Protein AF-A0A955GIU5-F1 (afdb_monomer_lite)

Foldseek 3Di:
DVVPVVVVVCVVLVPDDLVVLVVLLVVLVVLQVVQLVVLQVVLVVLLVVLQVCLVVVPDPVVNVVSVVVSQVSQAAAPNNFQQPAPPDPPDDRHFRFSLSVLLVVQLVQLLVVCVVVVHDCVQLVVQLVVQVDPVHDSNCSNVSSVVSSCVVCVNPRDDGDRDDRVVGTHGHGHDPAHPDSNRVSVVSNVVSVVVSVVSVVVVVVVVVVVVVD

Sequence (213 aa):
MHKRLSRHLWKIWGSLSLWSIGLMVVLSGLGSVYGLRNNNLRMVELREAVLTADEQGEGQQQLDEKLKELANFVTTHMNTDLSRGRELAIDGEAPVQLAYKYYYDSILNIATYVKSSQANLSLLGEARIACEVSSVPISERLQCVNQELANLSHDKFPQVEPLSKDFYVYDFASPVWSPDLAGFSLIIFGLTIILLLLRFIVGAIIARRVKNN

pLDDT: mean 86.57, std 13.77, range [41.5, 98.12]

Secondary structure (DSSP, 8-state):
-HHHHHHHHHHHHTTS-HHHHHHHHHHHHHHHHHHHHHHHHHHHHHHHHHHHHHHHT--HHHHHHHHHHHHHHHHHSSS------SS--SSS-PPEE-HHHHHHHHHHHHHHHHHHTT--HHHHHHHHHHH-STTS-HHHHHHHHHHHHHHHHTT-SPPPPPPPGGGSEE--PPPS--SSHHHHHHHHHHHHHHHHHHHHHHHHHHHHHHHT-

Structure (mmCIF, N/CA/C/O backbone):
data_AF-A0A955GIU5-F1
#
_entry.id   AF-A0A955GIU5-F1
#
loop_
_atom_site.group_PDB
_atom_site.id
_atom_site.type_symbol
_atom_site.label_atom_id
_atom_site.label_alt_id
_atom_site.label_comp_id
_atom_site.label_asym_id
_atom_site.label_entity_id
_atom_site.label_seq_id
_atom_site.pdbx_PDB_ins_code
_atom_site.Cartn_x
_atom_site.Cartn_y
_atom_site.Cartn_z
_atom_site.occupancy
_atom_site.B_iso_or_equiv
_atom_site.auth_seq_id
_atom_site.auth_comp_id
_atom_site.auth_asym_id
_atom_site.auth_atom_id
_atom_site.pdbx_PDB_model_num
ATOM 1 N N . MET A 1 1 ? 38.813 15.774 -43.535 1.00 45.56 1 MET A N 1
ATOM 2 C CA . MET A 1 1 ? 38.722 15.190 -42.169 1.00 45.56 1 MET A CA 1
ATOM 3 C C . MET A 1 1 ? 37.514 14.267 -41.926 1.00 45.56 1 MET A C 1
ATOM 5 O O . MET A 1 1 ? 37.631 13.360 -41.113 1.00 45.56 1 MET A O 1
ATOM 9 N N . HIS A 1 2 ? 36.397 14.388 -42.659 1.00 55.38 2 HIS A N 1
ATOM 10 C CA . HIS A 1 2 ? 35.139 13.663 -42.381 1.00 55.38 2 HIS A CA 1
ATOM 11 C C . HIS A 1 2 ? 35.161 12.119 -42.573 1.00 55.38 2 HIS A C 1
ATOM 13 O O . HIS A 1 2 ? 34.378 11.410 -41.944 1.00 55.38 2 HIS A O 1
ATOM 19 N N . LYS A 1 3 ? 36.058 11.571 -43.416 1.00 55.56 3 LYS A N 1
ATOM 20 C CA . LYS A 1 3 ? 36.115 10.126 -43.765 1.00 55.56 3 LYS A CA 1
ATOM 21 C C . LYS A 1 3 ? 36.908 9.239 -42.783 1.00 55.56 3 LYS A C 1
ATOM 23 O O . LYS A 1 3 ? 36.873 8.018 -42.927 1.00 55.56 3 LYS A O 1
ATOM 28 N N . ARG A 1 4 ? 37.681 9.820 -41.851 1.00 56.75 4 ARG A N 1
ATOM 29 C CA . ARG A 1 4 ? 38.473 9.063 -40.850 1.00 56.75 4 ARG A CA 1
ATOM 30 C C . ARG A 1 4 ? 37.675 8.819 -39.563 1.00 56.75 4 ARG A C 1
ATOM 32 O O . ARG A 1 4 ? 37.638 7.686 -39.097 1.00 56.75 4 ARG A O 1
ATOM 39 N N . LEU A 1 5 ? 36.951 9.831 -39.077 1.00 56.44 5 LEU A N 1
ATOM 40 C CA . LEU A 1 5 ? 36.016 9.713 -37.946 1.00 56.44 5 LEU A CA 1
ATOM 41 C C . LEU A 1 5 ? 34.914 8.675 -38.206 1.00 56.44 5 LEU A C 1
ATOM 43 O O . LEU A 1 5 ? 34.642 7.840 -37.351 1.00 56.44 5 LEU A O 1
ATOM 47 N N . SER A 1 6 ? 34.351 8.648 -39.420 1.00 60.09 6 SER A N 1
ATOM 48 C CA . SER A 1 6 ? 33.299 7.688 -39.783 1.00 60.09 6 SER A CA 1
ATOM 49 C C . SER A 1 6 ? 33.762 6.227 -39.742 1.00 60.09 6 SER A C 1
ATOM 51 O O . SER A 1 6 ? 32.979 5.348 -39.398 1.00 60.09 6 SER A O 1
ATOM 53 N N . ARG A 1 7 ? 35.033 5.949 -40.066 1.00 62.88 7 ARG A N 1
ATOM 54 C CA . ARG A 1 7 ? 35.595 4.587 -40.034 1.00 62.88 7 ARG A CA 1
ATOM 55 C C . ARG A 1 7 ? 35.910 4.122 -38.615 1.00 62.88 7 ARG A C 1
ATOM 57 O O . ARG A 1 7 ? 35.730 2.947 -38.317 1.00 62.88 7 ARG A O 1
ATOM 64 N N . HIS A 1 8 ? 36.357 5.031 -37.749 1.00 60.84 8 HIS A N 1
ATOM 65 C CA . HIS A 1 8 ? 36.617 4.717 -36.343 1.00 60.84 8 HIS A CA 1
ATOM 66 C C . HIS A 1 8 ? 35.318 4.420 -35.586 1.00 60.84 8 HIS A C 1
ATOM 68 O O . HIS A 1 8 ? 35.237 3.414 -34.885 1.00 60.84 8 HIS A O 1
ATOM 74 N N . LEU A 1 9 ? 34.284 5.238 -35.812 1.00 58.62 9 LEU A N 1
ATOM 75 C CA . LEU A 1 9 ? 32.943 5.013 -35.270 1.00 58.62 9 LEU A CA 1
ATOM 76 C C . LEU A 1 9 ? 32.353 3.684 -35.764 1.00 58.62 9 LEU A C 1
ATOM 78 O O . LEU A 1 9 ? 31.816 2.930 -34.962 1.00 58.62 9 LEU A O 1
ATOM 82 N N . TRP A 1 10 ? 32.540 3.336 -37.044 1.00 64.75 10 TRP A N 1
ATOM 83 C CA . TRP A 1 10 ? 32.101 2.043 -37.581 1.00 64.75 10 TRP A CA 1
ATOM 84 C C . TRP A 1 10 ? 32.813 0.852 -36.937 1.00 64.75 10 TRP A C 1
ATOM 86 O O . TRP A 1 10 ? 32.167 -0.138 -36.616 1.00 64.75 10 TRP A O 1
ATOM 96 N N . LYS A 1 11 ? 34.137 0.914 -36.743 1.00 65.56 11 LYS A N 1
ATOM 97 C CA . LYS A 1 11 ? 34.896 -0.200 -36.150 1.00 65.56 11 LYS A CA 1
ATOM 98 C C . LYS A 1 11 ? 34.460 -0.500 -34.712 1.00 65.56 11 LYS A C 1
ATOM 100 O O . LYS A 1 11 ? 34.391 -1.666 -34.344 1.00 65.56 11 LYS A O 1
ATOM 105 N N . ILE A 1 12 ? 34.150 0.537 -33.932 1.00 60.97 12 ILE A N 1
ATOM 106 C CA . ILE A 1 12 ? 33.688 0.406 -32.541 1.00 60.97 12 ILE A CA 1
ATOM 107 C C . ILE A 1 12 ? 32.224 -0.058 -32.491 1.00 60.97 12 ILE A C 1
ATOM 109 O O . ILE A 1 12 ? 31.874 -0.899 -31.674 1.00 60.97 12 ILE A O 1
ATOM 113 N N . TRP A 1 13 ? 31.362 0.442 -33.380 1.00 59.69 13 TRP A N 1
ATOM 114 C CA . TRP A 1 13 ? 29.952 0.038 -33.420 1.00 59.69 13 TRP A CA 1
ATOM 115 C C . TRP A 1 13 ? 29.702 -1.317 -34.088 1.00 59.69 13 TRP A C 1
ATOM 117 O O . TRP A 1 13 ? 28.746 -2.006 -33.739 1.00 59.69 13 TRP A O 1
ATOM 127 N N . GLY A 1 14 ? 30.542 -1.724 -35.036 1.00 62.47 14 GLY A N 1
ATOM 128 C CA . GLY A 1 14 ? 30.405 -2.986 -35.761 1.00 62.47 14 GLY A CA 1
ATOM 129 C C . GLY A 1 14 ? 30.704 -4.232 -34.922 1.00 62.47 14 GLY A C 1
ATOM 130 O O . GLY A 1 14 ? 30.308 -5.318 -35.331 1.00 62.47 14 GLY A O 1
ATOM 131 N N . SER A 1 15 ? 31.365 -4.092 -33.764 1.00 64.25 15 SER A N 1
ATOM 132 C CA . SER A 1 15 ? 31.714 -5.219 -32.885 1.00 64.25 15 SER A CA 1
ATOM 133 C C . SER A 1 15 ? 30.576 -5.659 -31.959 1.00 64.25 15 SER A C 1
ATOM 135 O O . SER A 1 15 ? 30.532 -6.823 -31.570 1.00 64.25 15 SER A O 1
ATOM 137 N N . LEU A 1 16 ? 29.634 -4.770 -31.623 1.00 68.25 16 LEU A N 1
ATOM 138 C CA . LEU A 1 16 ? 28.431 -5.162 -30.890 1.00 68.25 16 LEU A CA 1
ATOM 139 C C . LEU A 1 16 ? 27.489 -5.917 -31.829 1.00 68.25 16 LEU A C 1
ATOM 141 O O . LEU A 1 16 ? 27.083 -5.389 -32.863 1.00 68.25 16 LEU A O 1
ATOM 145 N N . SER A 1 17 ? 27.120 -7.145 -31.472 1.00 82.19 17 SER A N 1
ATOM 146 C CA . SER A 1 17 ? 26.137 -7.916 -32.230 1.00 82.19 17 SER A CA 1
ATOM 147 C C . SER A 1 17 ? 24.731 -7.361 -31.982 1.00 82.19 17 SER A C 1
ATOM 149 O O . SER A 1 17 ? 24.358 -7.055 -30.850 1.00 82.19 17 SER A O 1
ATOM 151 N N . LEU A 1 18 ? 23.912 -7.245 -33.033 1.00 85.19 18 LEU A N 1
ATOM 152 C CA . LEU A 1 18 ? 22.490 -6.896 -32.876 1.00 85.19 18 LEU A CA 1
ATOM 153 C C . LEU A 1 18 ? 21.772 -7.901 -31.968 1.00 85.19 18 LEU A C 1
ATOM 155 O O . LEU A 1 18 ? 20.923 -7.515 -31.170 1.00 85.19 18 LEU A O 1
ATOM 159 N N . TRP A 1 19 ? 22.178 -9.168 -32.041 1.00 87.88 19 TRP A N 1
ATOM 160 C CA . TRP A 1 19 ? 21.642 -10.242 -31.215 1.00 87.88 19 TRP A CA 1
ATOM 161 C C . TRP A 1 19 ? 21.932 -10.049 -29.729 1.00 87.88 19 TRP A C 1
ATOM 163 O O . TRP A 1 19 ? 21.040 -10.267 -28.917 1.00 87.88 19 TRP A O 1
ATOM 173 N N . SER A 1 20 ? 23.133 -9.590 -29.355 1.00 90.19 20 SER A N 1
ATOM 174 C CA . SER A 1 20 ? 23.452 -9.346 -27.942 1.00 90.19 20 SER A CA 1
ATOM 175 C C . SER A 1 20 ? 22.651 -8.178 -27.368 1.00 90.19 20 SER A C 1
ATOM 177 O O . SER A 1 20 ? 22.214 -8.250 -26.225 1.00 90.19 20 SER A O 1
ATOM 179 N N . ILE A 1 21 ? 22.405 -7.128 -28.164 1.00 91.50 21 ILE A N 1
ATOM 180 C CA . ILE A 1 21 ? 21.554 -6.002 -27.745 1.00 91.50 21 ILE A CA 1
ATOM 181 C C . ILE A 1 21 ? 20.101 -6.470 -27.604 1.00 91.50 21 ILE A C 1
ATOM 183 O O . ILE A 1 21 ? 19.476 -6.205 -26.582 1.00 91.50 21 ILE A O 1
ATOM 187 N N . GLY A 1 22 ? 19.582 -7.212 -28.589 1.00 92.81 22 GLY A N 1
ATOM 188 C CA . GLY A 1 22 ? 18.224 -7.759 -28.544 1.00 92.81 22 GLY A CA 1
ATOM 189 C C . GLY A 1 22 ? 17.996 -8.682 -27.345 1.00 92.81 22 GLY A C 1
ATOM 190 O O . GLY A 1 22 ? 17.000 -8.536 -26.642 1.00 92.81 22 GLY A O 1
ATOM 191 N N . LEU A 1 23 ? 18.949 -9.571 -27.052 1.00 95.12 23 LEU A N 1
ATOM 192 C CA . LEU A 1 23 ? 18.889 -10.433 -25.872 1.00 95.12 23 LEU A CA 1
ATOM 193 C C . LEU A 1 23 ? 18.863 -9.614 -24.573 1.00 95.12 23 LEU A C 1
ATOM 195 O O . LEU A 1 23 ? 18.060 -9.897 -23.687 1.00 95.12 23 LEU A O 1
ATOM 199 N N . MET A 1 24 ? 19.700 -8.579 -24.466 1.00 95.44 24 MET A N 1
ATOM 200 C CA . MET A 1 24 ? 19.751 -7.723 -23.279 1.00 95.44 24 MET A CA 1
ATOM 201 C C . MET A 1 24 ? 18.438 -6.959 -23.058 1.00 95.44 24 MET A C 1
ATOM 203 O O . MET A 1 24 ? 17.980 -6.873 -21.920 1.00 95.44 24 MET A O 1
ATOM 207 N N . VAL A 1 25 ? 17.803 -6.466 -24.128 1.00 96.50 25 VAL A N 1
ATOM 208 C CA . VAL A 1 25 ? 16.471 -5.835 -24.073 1.00 96.50 25 VAL A CA 1
ATOM 209 C C . VAL A 1 25 ? 15.432 -6.815 -23.531 1.00 96.50 25 VAL A C 1
ATOM 211 O O . VAL A 1 25 ? 14.686 -6.473 -22.621 1.00 96.50 25 VAL A O 1
ATOM 214 N N . VAL A 1 26 ? 15.398 -8.0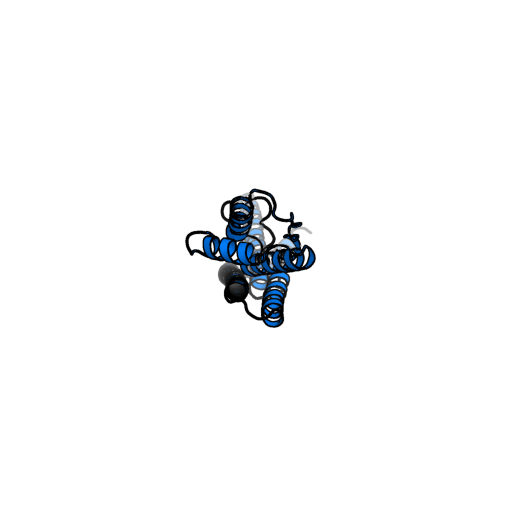47 -24.046 1.00 97.25 26 VAL A N 1
ATOM 215 C CA . VAL A 1 26 ? 14.425 -9.054 -23.594 1.00 97.25 26 VAL A CA 1
ATOM 216 C C . VAL A 1 26 ? 14.634 -9.394 -22.119 1.00 97.25 26 VAL A C 1
ATOM 218 O O . VAL A 1 26 ? 13.683 -9.351 -21.343 1.00 97.25 26 VAL A O 1
ATOM 221 N N . LEU A 1 27 ? 15.872 -9.685 -21.708 1.00 97.81 27 LEU A N 1
ATOM 222 C CA . LEU A 1 27 ? 16.169 -10.065 -20.325 1.00 97.81 27 LEU A CA 1
ATOM 223 C C . LEU A 1 27 ? 15.889 -8.929 -19.334 1.00 97.81 27 LEU A C 1
ATOM 225 O O . LEU A 1 27 ? 15.266 -9.160 -18.300 1.00 97.81 27 LEU A O 1
ATOM 229 N N . SER A 1 28 ? 16.306 -7.701 -19.654 1.00 97.44 28 SER A N 1
ATOM 230 C CA . SER A 1 28 ? 16.048 -6.535 -18.798 1.00 97.44 28 SER A CA 1
ATOM 231 C C . SER A 1 28 ? 14.568 -6.146 -18.767 1.00 97.44 28 SER A C 1
ATOM 233 O O . SER A 1 28 ? 14.059 -5.793 -17.707 1.00 97.44 28 SER A O 1
ATOM 235 N N . GLY A 1 29 ? 13.846 -6.288 -19.881 1.00 97.75 29 GLY A N 1
ATOM 236 C CA . GLY A 1 29 ? 12.399 -6.074 -19.929 1.00 97.75 29 GLY A CA 1
ATOM 237 C C . GLY A 1 29 ? 11.642 -7.067 -19.047 1.00 97.75 29 GLY A C 1
ATOM 238 O O . GLY A 1 29 ? 10.823 -6.659 -18.226 1.00 97.75 29 GLY A O 1
ATOM 239 N N . LEU A 1 30 ? 11.967 -8.362 -19.147 1.00 98.12 30 LEU A N 1
ATOM 240 C CA . LEU A 1 30 ? 11.387 -9.396 -18.281 1.00 98.12 30 LEU A CA 1
ATOM 241 C C . LEU A 1 30 ? 11.714 -9.151 -16.803 1.00 98.12 30 LEU A C 1
ATOM 243 O O . LEU A 1 30 ? 10.818 -9.225 -15.964 1.00 98.12 30 LEU A O 1
ATOM 247 N N . GLY A 1 31 ? 12.969 -8.814 -16.487 1.00 97.81 31 GLY A N 1
ATOM 248 C CA . GLY A 1 31 ? 13.390 -8.482 -15.123 1.00 97.81 31 GLY A CA 1
ATOM 249 C C . GLY A 1 31 ? 12.659 -7.263 -14.556 1.00 97.81 31 GL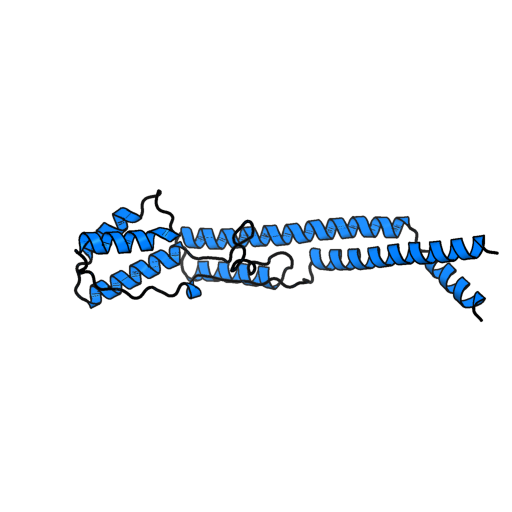Y A C 1
ATOM 250 O O . GLY A 1 31 ? 12.244 -7.281 -13.399 1.00 97.81 31 GLY A O 1
ATOM 251 N N . SER A 1 32 ? 12.430 -6.238 -15.382 1.00 97.19 32 SER A N 1
ATOM 252 C CA . SER A 1 32 ? 11.689 -5.037 -14.989 1.00 97.19 32 SER A CA 1
ATOM 253 C C . SER A 1 32 ? 10.228 -5.358 -14.689 1.00 97.19 32 SER A C 1
ATOM 255 O O . SER A 1 32 ? 9.757 -5.032 -13.604 1.00 97.19 32 SER A O 1
ATOM 257 N N . VAL A 1 33 ? 9.532 -6.060 -15.591 1.00 97.56 33 VAL A N 1
ATOM 258 C CA . VAL A 1 33 ? 8.125 -6.451 -15.389 1.00 97.56 33 VAL A CA 1
ATOM 259 C C . VAL A 1 33 ? 7.968 -7.330 -14.151 1.00 97.56 33 VAL A C 1
ATOM 261 O O . VAL A 1 33 ? 7.069 -7.102 -13.343 1.00 97.56 33 VAL A O 1
ATOM 264 N N . TYR A 1 34 ? 8.856 -8.311 -13.974 1.00 98.06 34 TYR A N 1
ATOM 265 C CA . TYR A 1 34 ? 8.847 -9.175 -12.799 1.00 98.06 34 TYR A CA 1
ATOM 266 C C . TYR A 1 34 ? 9.061 -8.381 -11.503 1.00 98.06 34 TYR A C 1
ATOM 268 O O . TYR A 1 34 ? 8.270 -8.520 -10.573 1.00 98.06 34 TYR A O 1
ATOM 276 N N . GLY A 1 35 ? 10.086 -7.523 -11.454 1.00 97.81 35 GLY A N 1
ATOM 277 C CA . GLY A 1 35 ? 10.385 -6.702 -10.279 1.00 97.81 35 GLY A CA 1
ATOM 278 C C . GLY A 1 35 ? 9.246 -5.741 -9.934 1.00 97.81 35 GLY A C 1
ATOM 279 O O . GLY A 1 35 ? 8.804 -5.705 -8.792 1.00 97.81 35 GLY A O 1
ATOM 280 N N . LEU A 1 36 ? 8.710 -5.028 -10.931 1.00 97.00 36 LEU A N 1
ATOM 281 C CA . LEU A 1 36 ? 7.578 -4.111 -10.756 1.00 97.00 36 LEU A CA 1
ATOM 282 C C . LEU A 1 36 ? 6.347 -4.827 -10.195 1.00 97.00 36 LEU A C 1
ATOM 284 O O . LEU A 1 36 ? 5.686 -4.307 -9.294 1.00 97.00 36 LEU A O 1
ATOM 288 N N . ARG A 1 37 ? 6.048 -6.026 -10.710 1.00 96.50 37 ARG A N 1
ATOM 289 C CA . ARG A 1 37 ? 4.938 -6.846 -10.217 1.00 96.50 37 ARG A CA 1
ATOM 290 C C . ARG A 1 37 ? 5.186 -7.324 -8.790 1.00 96.50 37 ARG A C 1
ATOM 292 O O . ARG A 1 37 ? 4.273 -7.267 -7.978 1.00 96.50 37 ARG A O 1
ATOM 299 N N . ASN A 1 38 ? 6.397 -7.782 -8.486 1.00 97.88 38 ASN A N 1
ATOM 300 C CA . ASN A 1 38 ? 6.755 -8.237 -7.146 1.00 97.88 38 ASN A CA 1
ATOM 301 C C . ASN A 1 38 ? 6.630 -7.110 -6.109 1.00 97.88 38 ASN A C 1
ATOM 303 O O . ASN A 1 38 ? 6.103 -7.339 -5.025 1.00 97.88 38 ASN A O 1
ATOM 307 N N . ASN A 1 39 ? 7.050 -5.892 -6.461 1.00 97.56 39 ASN A N 1
ATOM 308 C CA . ASN A 1 39 ? 6.892 -4.725 -5.595 1.00 97.56 39 ASN A CA 1
ATOM 309 C C . ASN A 1 39 ? 5.417 -4.430 -5.319 1.00 97.56 39 ASN A C 1
ATOM 311 O O . ASN A 1 39 ? 5.027 -4.309 -4.162 1.00 97.56 39 ASN A O 1
ATOM 315 N N . ASN A 1 40 ? 4.584 -4.372 -6.362 1.00 94.88 40 ASN A N 1
ATOM 316 C CA . ASN A 1 40 ? 3.153 -4.121 -6.194 1.00 94.88 40 ASN A CA 1
ATOM 317 C C . ASN A 1 40 ? 2.477 -5.210 -5.341 1.00 94.88 40 ASN A C 1
ATOM 319 O O . ASN A 1 40 ? 1.788 -4.877 -4.384 1.00 94.88 40 ASN A O 1
ATOM 323 N N . LEU A 1 41 ? 2.746 -6.495 -5.609 1.00 96.25 41 LEU A N 1
ATOM 324 C CA . LEU A 1 41 ? 2.186 -7.599 -4.818 1.00 96.25 41 LEU A CA 1
ATOM 325 C C . LEU A 1 41 ? 2.583 -7.510 -3.343 1.00 96.25 41 LEU A C 1
ATOM 327 O O . LEU A 1 41 ? 1.727 -7.638 -2.473 1.00 96.25 41 LEU A O 1
ATOM 331 N N . ARG A 1 42 ? 3.857 -7.229 -3.049 1.00 97.44 42 ARG A N 1
ATOM 332 C CA . ARG A 1 42 ? 4.312 -7.092 -1.663 1.00 97.44 42 ARG A CA 1
ATOM 333 C C . ARG A 1 42 ? 3.671 -5.895 -0.960 1.00 97.44 42 ARG A C 1
ATOM 335 O O . ARG A 1 42 ? 3.348 -5.992 0.219 1.00 97.44 42 ARG A O 1
ATOM 342 N N . MET A 1 43 ? 3.456 -4.783 -1.662 1.00 95.31 43 MET A N 1
ATOM 343 C CA . MET A 1 43 ? 2.700 -3.655 -1.113 1.00 95.31 43 MET A CA 1
ATOM 344 C C . MET A 1 43 ? 1.263 -4.071 -0.774 1.00 95.31 43 MET A C 1
ATOM 346 O O . MET A 1 43 ? 0.802 -3.774 0.327 1.00 95.31 43 MET A O 1
ATOM 350 N N . VAL A 1 44 ? 0.585 -4.798 -1.672 1.00 94.44 44 VAL A N 1
ATOM 351 C CA . VAL A 1 44 ? -0.785 -5.289 -1.444 1.00 94.44 44 VAL A CA 1
ATOM 352 C C . VAL A 1 44 ? -0.842 -6.197 -0.215 1.00 94.44 44 VAL A C 1
ATOM 354 O O . VAL A 1 44 ? -1.687 -5.979 0.647 1.00 94.44 44 VAL A O 1
ATOM 357 N N . GLU A 1 45 ? 0.098 -7.136 -0.070 1.00 96.50 45 GLU A N 1
ATOM 358 C CA . GLU A 1 45 ? 0.200 -8.001 1.118 1.00 96.50 45 GLU A CA 1
ATOM 359 C C . GLU A 1 45 ? 0.341 -7.192 2.418 1.00 96.50 45 GLU A C 1
ATOM 361 O O . GLU A 1 45 ? -0.334 -7.464 3.411 1.00 96.50 45 GLU A O 1
ATOM 366 N N . LEU A 1 46 ? 1.212 -6.178 2.423 1.00 97.38 46 LEU A N 1
ATOM 367 C CA . LEU A 1 46 ? 1.425 -5.319 3.591 1.00 97.38 46 LEU A CA 1
ATOM 368 C C . LEU A 1 46 ? 0.188 -4.473 3.907 1.00 97.38 46 LEU A C 1
ATOM 370 O O . LEU A 1 46 ? -0.162 -4.288 5.073 1.00 97.38 46 LEU A O 1
ATOM 374 N N . ARG A 1 47 ? -0.504 -3.989 2.872 1.00 95.12 47 ARG A N 1
ATOM 375 C CA . ARG A 1 47 ? -1.767 -3.264 3.012 1.00 95.12 47 ARG A CA 1
ATOM 376 C C . ARG A 1 47 ? -2.849 -4.158 3.610 1.00 95.12 47 ARG A C 1
ATOM 378 O O . ARG A 1 47 ? -3.523 -3.740 4.549 1.00 95.12 47 ARG A O 1
ATOM 385 N N . GLU A 1 48 ? -2.997 -5.382 3.115 1.00 94.62 48 GLU A N 1
ATOM 386 C CA . GLU A 1 48 ? -3.933 -6.366 3.667 1.00 94.62 48 GLU A CA 1
ATOM 387 C C . GLU A 1 48 ? -3.602 -6.715 5.121 1.00 94.62 48 GLU A C 1
ATOM 389 O O . GLU A 1 48 ? -4.514 -6.826 5.940 1.00 94.62 48 GLU A O 1
ATOM 394 N N . ALA A 1 49 ? -2.318 -6.810 5.478 1.00 96.94 49 ALA A N 1
ATOM 395 C CA . ALA A 1 49 ? -1.897 -7.058 6.854 1.00 96.94 49 ALA A CA 1
ATOM 396 C C . ALA A 1 49 ? -2.316 -5.932 7.818 1.00 96.94 49 ALA A C 1
ATOM 398 O O . ALA A 1 49 ? -2.717 -6.223 8.946 1.00 96.94 49 ALA A O 1
ATOM 399 N N . VAL A 1 50 ? -2.262 -4.666 7.382 1.00 96.31 50 VAL A N 1
ATOM 400 C CA . VAL A 1 50 ? -2.763 -3.518 8.162 1.00 96.31 50 VAL A CA 1
ATOM 401 C C . VAL A 1 50 ? -4.282 -3.575 8.312 1.00 96.31 50 VAL A C 1
ATOM 403 O O . VAL A 1 50 ? -4.787 -3.438 9.422 1.00 96.31 50 VAL A O 1
ATOM 406 N N . LEU A 1 51 ? -5.015 -3.805 7.218 1.00 94.19 51 LEU A N 1
ATOM 407 C CA . LEU A 1 51 ? -6.483 -3.853 7.249 1.00 94.19 51 LEU A CA 1
ATOM 408 C C . LEU A 1 51 ? -7.004 -5.023 8.090 1.00 94.19 51 LEU A C 1
ATOM 410 O O . LEU A 1 51 ? -7.959 -4.871 8.843 1.00 94.19 51 LEU A O 1
ATOM 414 N N . THR A 1 52 ? -6.337 -6.172 8.007 1.00 95.50 52 THR A N 1
ATOM 415 C CA . THR A 1 52 ? -6.658 -7.343 8.828 1.00 95.50 52 THR A CA 1
ATOM 416 C C . THR A 1 52 ? -6.395 -7.063 10.307 1.00 95.50 52 THR A C 1
ATOM 418 O O . THR A 1 52 ? -7.193 -7.454 11.152 1.00 95.50 52 THR A O 1
ATOM 421 N N . ALA A 1 53 ? -5.304 -6.364 10.636 1.00 96.56 53 ALA A N 1
ATOM 422 C CA . ALA A 1 53 ? -5.000 -5.982 12.014 1.00 96.56 53 ALA A CA 1
ATOM 423 C C . ALA A 1 53 ? -6.025 -4.992 12.590 1.00 96.56 53 ALA A C 1
ATOM 425 O O . ALA A 1 53 ? -6.418 -5.127 13.748 1.00 96.56 53 ALA A O 1
ATOM 426 N N . ASP A 1 54 ? -6.475 -4.031 11.774 1.00 96.00 54 ASP A N 1
ATOM 427 C CA . ASP A 1 54 ? -7.560 -3.104 12.117 1.00 96.00 54 ASP A CA 1
ATOM 428 C C . ASP A 1 54 ? -8.861 -3.865 12.413 1.00 96.00 54 ASP A C 1
ATOM 430 O O . ASP A 1 54 ? -9.469 -3.680 13.465 1.00 96.00 54 ASP A O 1
ATOM 434 N N . GLU A 1 55 ? -9.244 -4.786 11.526 1.00 93.50 55 GLU A N 1
ATOM 435 C CA . GLU A 1 55 ? -10.447 -5.610 11.680 1.00 93.50 55 GLU A CA 1
ATOM 436 C C . GLU A 1 55 ? -10.398 -6.533 12.903 1.00 93.50 55 GLU A C 1
ATOM 438 O O . GLU A 1 55 ? -11.390 -6.678 13.618 1.00 93.50 55 GLU A O 1
ATOM 443 N N . GLN A 1 56 ? -9.244 -7.141 13.177 1.00 94.88 56 GLN A N 1
ATOM 444 C CA . GLN A 1 56 ? -9.064 -8.029 14.328 1.00 94.88 56 GLN A CA 1
ATOM 445 C C . GLN A 1 56 ? -8.940 -7.275 15.659 1.00 94.88 56 GLN A C 1
ATOM 447 O O . GLN A 1 56 ? -8.933 -7.910 16.716 1.00 94.88 56 GLN A O 1
ATOM 452 N N . GLY A 1 57 ? -8.850 -5.941 15.629 1.00 91.62 57 GLY A N 1
ATOM 453 C CA . GLY A 1 57 ? -8.634 -5.133 16.824 1.00 91.62 57 GLY A CA 1
ATOM 454 C C . GLY A 1 57 ? -7.295 -5.444 17.491 1.00 91.62 57 GLY A C 1
ATOM 455 O O . GLY A 1 57 ? -7.217 -5.502 18.722 1.00 91.62 57 GLY A O 1
ATOM 456 N N . GLU A 1 58 ? -6.249 -5.687 16.691 1.00 93.25 58 GLU A N 1
ATOM 457 C CA . GLU A 1 58 ? -4.896 -5.866 17.214 1.00 93.25 58 GLU A CA 1
ATOM 458 C C . GLU A 1 58 ? -4.466 -4.637 18.037 1.00 93.25 58 GLU A C 1
ATOM 460 O O . GLU A 1 58 ? -4.921 -3.508 17.829 1.00 93.25 58 GLU A O 1
ATOM 465 N N . GLY A 1 59 ? -3.581 -4.850 19.014 1.00 91.56 59 GLY A N 1
ATOM 466 C CA . GLY A 1 59 ? -3.135 -3.772 19.895 1.00 91.56 59 GLY A CA 1
ATOM 467 C C . GLY A 1 59 ? -2.470 -2.631 19.118 1.00 91.56 59 GLY A C 1
ATOM 468 O O . GLY A 1 59 ? -1.762 -2.875 18.144 1.00 91.56 59 GLY A O 1
ATOM 469 N N . GLN A 1 60 ? -2.627 -1.390 19.597 1.00 91.81 60 GLN A N 1
ATOM 470 C CA . GLN A 1 60 ? -2.118 -0.175 18.937 1.00 91.81 60 GLN A CA 1
ATOM 471 C C . GLN A 1 60 ? -0.659 -0.301 18.470 1.00 91.81 60 GLN A C 1
ATOM 473 O O . GLN A 1 60 ? -0.338 0.073 17.349 1.00 91.81 60 GLN A O 1
ATOM 478 N N . GLN A 1 61 ? 0.212 -0.883 19.300 1.00 95.06 61 GLN A N 1
ATOM 479 C CA . GLN A 1 61 ? 1.616 -1.088 18.949 1.00 95.06 61 GLN A CA 1
ATOM 480 C C . GLN A 1 61 ? 1.794 -1.982 17.706 1.00 95.06 61 GLN A C 1
ATOM 482 O O . GLN A 1 61 ? 2.601 -1.663 16.841 1.00 95.06 61 GLN A O 1
ATOM 487 N N . GLN A 1 62 ? 1.043 -3.082 17.604 1.00 95.19 62 GLN A N 1
ATOM 488 C CA . GLN A 1 62 ? 1.135 -4.016 16.475 1.00 95.19 62 GLN A CA 1
ATOM 489 C C . GLN A 1 62 ? 0.613 -3.365 15.193 1.00 95.19 62 GLN A C 1
ATOM 491 O O . GLN A 1 62 ? 1.223 -3.497 14.133 1.00 95.19 62 GLN A O 1
ATOM 496 N N . LEU A 1 63 ? -0.475 -2.600 15.300 1.00 95.06 63 LEU A N 1
ATOM 497 C CA . LEU A 1 63 ? -1.019 -1.842 14.179 1.00 95.06 63 LEU A CA 1
ATOM 498 C C . LEU A 1 63 ? -0.022 -0.790 13.664 1.00 95.06 63 LEU A C 1
ATOM 500 O O . LEU A 1 63 ? 0.208 -0.700 12.457 1.00 95.06 63 LEU A O 1
ATOM 504 N N . ASP A 1 64 ? 0.626 -0.055 14.572 1.00 94.81 64 ASP A N 1
ATOM 505 C CA . ASP A 1 64 ? 1.646 0.944 14.232 1.00 94.81 64 ASP A CA 1
ATOM 506 C C . ASP A 1 64 ? 2.887 0.311 13.585 1.00 94.81 64 ASP A C 1
ATOM 508 O O . ASP A 1 64 ? 3.459 0.871 12.647 1.00 94.81 64 ASP A O 1
ATOM 512 N N . GLU A 1 65 ? 3.295 -0.875 14.043 1.00 97.31 65 GLU A N 1
ATOM 513 C CA . GLU A 1 65 ? 4.387 -1.640 13.436 1.00 97.31 65 GLU A CA 1
ATOM 514 C C . GLU A 1 65 ? 4.063 -2.030 11.984 1.00 97.31 65 GLU A C 1
ATOM 516 O O . GLU A 1 65 ? 4.894 -1.803 11.099 1.00 97.31 65 GLU A O 1
ATOM 521 N N . LYS A 1 66 ? 2.846 -2.517 11.706 1.00 97.38 66 LYS A N 1
ATOM 522 C CA . LYS A 1 66 ? 2.414 -2.863 10.337 1.00 97.38 66 LYS A CA 1
ATOM 523 C C . LYS A 1 66 ? 2.287 -1.640 9.437 1.00 97.38 66 LYS A C 1
ATOM 525 O O . LYS A 1 66 ? 2.740 -1.670 8.293 1.00 97.38 66 LYS A O 1
ATOM 530 N N . LEU A 1 67 ? 1.727 -0.544 9.952 1.00 96.19 67 LEU A N 1
ATOM 531 C CA . LEU A 1 67 ? 1.662 0.730 9.229 1.00 96.19 67 LEU A CA 1
ATOM 532 C C . LEU A 1 67 ? 3.057 1.237 8.872 1.00 96.19 67 LEU A C 1
ATOM 534 O O . LEU A 1 67 ? 3.283 1.692 7.752 1.00 96.19 67 LEU A O 1
ATOM 538 N N . LYS A 1 68 ? 4.009 1.127 9.802 1.00 97.25 68 LYS A N 1
ATOM 539 C CA . LYS A 1 68 ? 5.400 1.512 9.571 1.00 97.25 68 LYS A CA 1
ATOM 540 C C . LYS A 1 68 ? 6.084 0.608 8.548 1.00 97.25 68 LYS A C 1
ATOM 542 O O . LYS A 1 68 ? 6.839 1.119 7.722 1.00 97.25 68 LYS A O 1
ATOM 547 N N . GLU A 1 69 ? 5.842 -0.702 8.589 1.00 98.00 69 GLU A N 1
ATOM 548 C CA . GLU A 1 69 ? 6.366 -1.639 7.589 1.00 98.00 69 GLU A CA 1
ATOM 549 C C . GLU A 1 69 ? 5.844 -1.291 6.192 1.00 98.00 69 GLU A C 1
ATOM 551 O O . GLU A 1 69 ? 6.641 -1.132 5.263 1.00 98.00 69 GLU A O 1
ATOM 556 N N . LEU A 1 70 ? 4.532 -1.078 6.064 1.00 97.31 70 LEU A N 1
ATOM 557 C CA . LEU A 1 70 ? 3.903 -0.649 4.819 1.00 97.31 70 LEU A CA 1
ATOM 558 C C . LEU A 1 70 ? 4.474 0.686 4.325 1.00 97.31 70 LEU A C 1
ATOM 560 O O . LEU A 1 70 ? 4.899 0.780 3.174 1.00 97.31 70 LEU A O 1
ATOM 564 N N . ALA A 1 71 ? 4.541 1.698 5.193 1.00 95.94 71 ALA A N 1
ATOM 565 C CA . ALA A 1 71 ? 5.065 3.018 4.853 1.00 95.94 71 ALA A CA 1
ATOM 566 C C . ALA A 1 71 ? 6.514 2.942 4.358 1.00 95.94 71 ALA A C 1
ATOM 568 O O . ALA A 1 71 ? 6.862 3.520 3.326 1.00 95.94 71 ALA A O 1
ATOM 569 N N . ASN A 1 72 ? 7.364 2.204 5.075 1.00 97.44 72 ASN A N 1
ATOM 570 C CA . ASN A 1 72 ? 8.758 2.009 4.695 1.00 97.44 72 ASN A CA 1
ATOM 571 C C . ASN A 1 72 ? 8.867 1.308 3.336 1.00 97.44 72 ASN A C 1
ATOM 573 O O . ASN A 1 72 ? 9.639 1.731 2.478 1.00 97.44 72 ASN A O 1
ATOM 577 N N . PHE A 1 73 ? 8.068 0.265 3.109 1.00 97.56 73 PHE A N 1
ATOM 578 C CA . PHE A 1 73 ? 8.088 -0.456 1.844 1.00 97.56 73 PHE A CA 1
ATOM 579 C C . PHE A 1 73 ? 7.655 0.436 0.673 1.00 97.56 73 PHE A C 1
ATOM 581 O O . PHE A 1 73 ? 8.394 0.557 -0.306 1.00 97.56 73 PHE A O 1
ATOM 588 N N . VAL A 1 74 ? 6.519 1.128 0.810 1.00 95.56 74 VAL A N 1
ATOM 589 C CA . VAL A 1 74 ? 5.975 2.017 -0.227 1.00 95.56 74 VAL A CA 1
ATOM 590 C C . VAL A 1 74 ? 6.933 3.158 -0.559 1.00 95.56 74 VAL A C 1
ATOM 592 O O . VAL A 1 74 ? 7.142 3.462 -1.727 1.00 95.56 74 VAL A O 1
ATOM 595 N N . THR A 1 75 ? 7.558 3.772 0.446 1.00 95.88 75 THR A N 1
ATOM 596 C CA . THR A 1 75 ? 8.453 4.927 0.236 1.00 95.88 75 THR A CA 1
ATOM 597 C C . THR A 1 75 ? 9.827 4.557 -0.329 1.00 95.88 75 THR A C 1
ATOM 599 O O . THR A 1 75 ? 10.585 5.445 -0.722 1.00 95.88 75 THR A O 1
ATOM 602 N N . THR A 1 76 ? 10.159 3.265 -0.411 1.00 96.94 76 THR A N 1
ATOM 603 C CA . THR A 1 76 ? 11.470 2.784 -0.882 1.00 96.94 76 THR A CA 1
ATOM 604 C C . THR A 1 76 ? 11.415 1.983 -2.184 1.00 96.94 76 THR A C 1
ATOM 606 O O . THR A 1 76 ? 12.459 1.800 -2.813 1.00 96.94 76 THR A O 1
ATOM 609 N N . HIS A 1 77 ? 10.229 1.561 -2.633 1.00 97.06 77 HIS A N 1
ATOM 610 C CA . HIS A 1 77 ? 10.036 0.760 -3.847 1.00 97.06 77 HIS A CA 1
ATOM 611 C C . HIS A 1 77 ? 9.157 1.500 -4.856 1.00 97.06 77 HIS A C 1
ATOM 613 O O . HIS A 1 77 ? 8.200 2.161 -4.483 1.00 97.06 77 HIS A O 1
ATOM 619 N N . MET A 1 78 ? 9.466 1.414 -6.150 1.00 94.69 78 MET A N 1
ATOM 620 C CA . MET A 1 78 ? 8.571 1.939 -7.188 1.00 94.69 78 MET A CA 1
ATOM 621 C C . MET A 1 78 ? 7.383 1.002 -7.427 1.00 94.69 78 MET A C 1
ATOM 623 O O . MET A 1 78 ? 7.479 -0.201 -7.174 1.00 94.69 78 MET A O 1
ATOM 627 N N . ASN A 1 79 ? 6.323 1.536 -8.047 1.00 93.00 79 ASN A N 1
ATOM 628 C CA . ASN A 1 79 ? 5.107 0.793 -8.410 1.00 93.00 79 ASN A CA 1
ATOM 629 C C . ASN A 1 79 ? 4.306 0.291 -7.193 1.00 93.00 79 ASN A C 1
ATOM 631 O O . ASN A 1 79 ? 3.712 -0.784 -7.220 1.00 93.00 79 ASN A O 1
ATOM 635 N N . THR A 1 80 ? 4.309 1.084 -6.122 1.00 93.38 80 THR A N 1
ATOM 636 C CA . THR A 1 80 ? 3.639 0.795 -4.842 1.00 93.38 80 THR A CA 1
ATOM 637 C C . THR A 1 80 ? 2.846 2.005 -4.335 1.00 93.38 80 THR A C 1
ATOM 639 O O . THR A 1 80 ? 2.665 2.160 -3.134 1.00 93.38 80 THR A O 1
ATOM 642 N N . ASP A 1 81 ? 2.467 2.918 -5.231 1.00 86.88 81 ASP A N 1
ATOM 643 C CA . ASP A 1 81 ? 1.849 4.202 -4.889 1.00 86.88 81 ASP A CA 1
ATOM 644 C C . ASP A 1 81 ? 0.450 4.002 -4.290 1.00 86.88 81 ASP A C 1
ATOM 646 O O . ASP A 1 81 ? -0.428 3.468 -4.962 1.00 86.88 81 ASP A O 1
ATOM 650 N N . LEU A 1 82 ? 0.240 4.470 -3.058 1.00 82.81 82 LEU A N 1
ATOM 651 C CA . LEU A 1 82 ? -1.058 4.458 -2.371 1.00 82.81 82 LEU A CA 1
ATOM 652 C C . LEU A 1 82 ? -1.658 5.868 -2.240 1.00 82.81 82 LEU A C 1
ATOM 654 O O . LEU A 1 82 ? -2.701 6.045 -1.608 1.00 82.81 82 LEU A O 1
ATOM 658 N N . SER A 1 83 ? -1.022 6.872 -2.857 1.00 70.69 83 SER A N 1
ATOM 659 C CA . SER A 1 83 ? -1.455 8.274 -2.825 1.00 70.69 83 SER A CA 1
ATOM 660 C C . SER A 1 83 ? -2.522 8.640 -3.844 1.00 70.69 83 SER A C 1
ATOM 662 O O . SER A 1 83 ? -3.154 9.699 -3.763 1.00 70.69 83 SER A O 1
ATOM 664 N N . ARG A 1 84 ? -2.754 7.787 -4.843 1.00 54.91 84 ARG A N 1
ATOM 665 C CA . ARG A 1 84 ? -3.659 8.085 -5.961 1.00 54.91 84 ARG A CA 1
ATOM 666 C C . ARG A 1 84 ? -5.097 7.698 -5.634 1.00 54.91 84 ARG A C 1
ATOM 668 O O . ARG A 1 84 ? -5.658 6.819 -6.271 1.00 54.91 84 ARG A O 1
ATOM 675 N N . GLY A 1 85 ? -5.704 8.373 -4.658 1.00 50.50 85 GLY A N 1
ATOM 676 C CA . GLY A 1 85 ? -7.048 7.996 -4.206 1.00 50.50 85 GLY A CA 1
ATOM 677 C C . GLY A 1 85 ? -7.938 9.094 -3.628 1.00 50.50 85 GLY A C 1
ATOM 678 O O . GLY A 1 85 ? -8.936 8.755 -3.002 1.00 50.50 85 GLY A O 1
ATOM 679 N N . ARG A 1 86 ? -7.640 10.390 -3.819 1.00 48.00 86 ARG A N 1
ATOM 680 C CA . ARG A 1 86 ? -8.584 11.461 -3.423 1.00 48.00 86 ARG A CA 1
ATOM 681 C C . ARG A 1 86 ? -9.534 11.943 -4.525 1.00 48.00 86 ARG A C 1
ATOM 683 O O . ARG A 1 86 ? -10.526 12.574 -4.186 1.00 48.00 86 ARG A O 1
ATOM 690 N N . GLU A 1 87 ? -9.293 11.624 -5.801 1.00 44.22 87 GLU A N 1
ATOM 691 C CA . GLU A 1 87 ? -10.076 12.211 -6.912 1.00 44.22 87 GLU A CA 1
ATOM 692 C C . GLU A 1 87 ? -10.579 11.214 -7.980 1.00 44.22 87 GLU A C 1
ATOM 694 O O . GLU A 1 87 ? -11.485 11.542 -8.737 1.00 44.22 87 GLU A O 1
ATOM 699 N N . LEU A 1 88 ? -10.088 9.969 -8.012 1.00 42.84 88 LEU A N 1
ATOM 700 C CA . LEU A 1 88 ? -10.542 8.932 -8.954 1.00 42.84 88 LEU A CA 1
ATOM 701 C C . LEU A 1 88 ? -10.736 7.582 -8.236 1.00 42.84 88 LEU A C 1
ATOM 703 O O . LEU A 1 88 ? -9.955 6.653 -8.392 1.00 42.84 88 LEU A O 1
ATOM 707 N N . ALA A 1 89 ? -11.797 7.460 -7.435 1.00 42.03 89 ALA A N 1
ATOM 708 C CA . ALA A 1 89 ? -12.232 6.182 -6.852 1.00 42.03 89 ALA A CA 1
ATOM 709 C C . ALA A 1 89 ? -13.166 5.415 -7.810 1.00 42.03 89 ALA A C 1
ATOM 711 O O . ALA A 1 89 ? -14.242 4.957 -7.435 1.00 42.03 89 ALA A O 1
ATOM 712 N N . ILE A 1 90 ? -12.759 5.321 -9.073 1.00 43.81 90 ILE A N 1
ATOM 713 C CA . ILE A 1 90 ? -13.340 4.421 -10.066 1.00 43.81 90 ILE A CA 1
ATOM 714 C C . ILE A 1 90 ? -12.125 3.618 -10.553 1.00 43.81 90 ILE A C 1
ATOM 716 O O . ILE A 1 90 ? -11.385 4.089 -11.405 1.00 43.81 90 ILE A O 1
ATOM 720 N N . ASP A 1 91 ? -11.841 2.482 -9.909 1.00 41.50 91 ASP A N 1
ATOM 721 C CA . ASP A 1 91 ? -10.86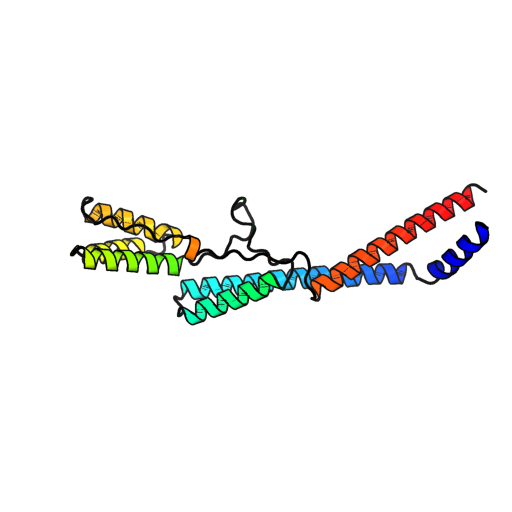5 1.451 -10.334 1.00 41.50 91 ASP A CA 1
ATOM 722 C C . ASP A 1 91 ? -9.376 1.501 -9.864 1.00 41.50 91 ASP A C 1
ATOM 724 O O . ASP A 1 91 ? -8.556 0.798 -10.452 1.00 41.50 91 ASP A O 1
ATOM 728 N N . GLY A 1 92 ? -8.966 2.212 -8.797 1.00 43.44 92 GLY A N 1
ATOM 729 C CA . GLY A 1 92 ? -7.542 2.238 -8.371 1.00 43.44 92 GLY A CA 1
ATOM 730 C C . GLY A 1 92 ? -7.292 2.416 -6.866 1.00 43.44 92 GLY A C 1
ATOM 731 O O . GLY A 1 92 ? -8.033 3.123 -6.195 1.00 43.44 92 GLY A O 1
ATOM 732 N N . GLU A 1 93 ? -6.268 1.736 -6.342 1.00 50.84 93 GLU A N 1
ATOM 733 C CA . GLU A 1 93 ? -5.926 1.509 -4.923 1.00 50.84 93 GLU A CA 1
ATOM 734 C C . GLU A 1 93 ? -6.058 2.755 -4.010 1.00 50.84 93 GLU A C 1
ATOM 736 O O . GLU A 1 93 ? -5.225 3.657 -4.008 1.00 50.84 93 GLU A O 1
ATOM 741 N N . ALA A 1 94 ? -7.126 2.789 -3.206 1.00 61.38 94 ALA A N 1
ATOM 742 C CA . ALA A 1 94 ? -7.428 3.863 -2.258 1.00 61.38 94 ALA A CA 1
ATOM 743 C C . ALA A 1 94 ? -6.438 3.906 -1.067 1.00 61.38 94 ALA A C 1
ATOM 745 O O . ALA A 1 94 ? -5.920 2.845 -0.679 1.00 61.38 94 ALA A O 1
ATOM 746 N N . PRO A 1 95 ? -6.243 5.087 -0.428 1.00 74.19 95 PRO A N 1
ATOM 747 C CA . PRO A 1 95 ? -5.426 5.224 0.781 1.00 74.19 95 PRO A CA 1
ATOM 748 C C . PRO A 1 95 ? -5.853 4.225 1.862 1.00 74.19 95 PRO A C 1
ATOM 750 O O . PRO A 1 95 ? -6.988 3.737 1.875 1.00 74.19 95 PRO A O 1
ATOM 753 N N . VAL A 1 96 ? -4.941 3.907 2.778 1.00 86.12 96 VAL A N 1
ATOM 754 C CA . VAL A 1 96 ? -5.228 2.968 3.868 1.00 86.12 96 VAL A CA 1
ATOM 755 C C . VAL A 1 96 ? -6.153 3.649 4.868 1.00 86.12 96 VAL A C 1
ATOM 757 O O . VAL A 1 96 ? -5.819 4.711 5.386 1.00 86.12 96 VAL A O 1
ATOM 760 N N . GLN A 1 97 ? -7.313 3.050 5.134 1.00 88.81 97 GLN A N 1
ATOM 761 C CA . GLN A 1 97 ? -8.304 3.576 6.073 1.00 88.81 97 GLN A CA 1
ATOM 762 C C . GLN A 1 97 ? -8.511 2.577 7.210 1.00 88.81 97 GLN A C 1
ATOM 764 O O . GLN A 1 97 ? -8.878 1.431 6.957 1.00 88.81 97 GLN A O 1
ATOM 769 N N . LEU A 1 98 ? -8.301 3.022 8.448 1.00 92.88 98 LEU A N 1
ATOM 770 C CA . LEU A 1 98 ? -8.532 2.228 9.658 1.00 92.88 98 LEU A CA 1
ATOM 771 C C . LEU A 1 98 ? -9.996 2.356 10.102 1.00 92.88 98 LEU A C 1
ATOM 773 O O . LEU A 1 98 ? -10.323 3.096 11.035 1.00 92.88 98 LEU A O 1
ATOM 777 N N . ALA A 1 99 ? -10.901 1.714 9.362 1.00 92.25 99 ALA A N 1
ATOM 778 C CA . ALA A 1 99 ? -12.341 1.871 9.546 1.00 92.25 99 ALA A CA 1
ATOM 779 C C . ALA A 1 99 ? -12.840 1.297 10.881 1.00 92.25 99 ALA A C 1
ATOM 781 O O . ALA A 1 99 ? -13.695 1.916 11.523 1.00 92.25 99 ALA A O 1
ATOM 782 N N . TYR A 1 100 ? -12.305 0.152 11.315 1.00 93.56 100 TYR A N 1
ATOM 783 C CA . TYR A 1 100 ? -12.695 -0.462 12.585 1.00 93.56 100 TYR A CA 1
ATOM 784 C C . TYR A 1 100 ? -12.188 0.365 13.761 1.00 93.56 100 TYR A C 1
ATOM 786 O O . TYR A 1 100 ? -12.975 0.722 14.641 1.00 93.56 100 TYR A O 1
ATOM 794 N N . LYS A 1 101 ? -10.911 0.763 13.747 1.00 93.62 101 LYS A N 1
ATOM 795 C CA . LYS A 1 101 ? -10.350 1.644 14.774 1.00 93.62 101 LYS A CA 1
ATOM 796 C C . LYS A 1 101 ? -11.105 2.971 14.855 1.00 93.62 101 LYS A C 1
ATOM 798 O O . LYS A 1 101 ? -11.478 3.382 15.951 1.00 93.62 101 LYS A O 1
ATOM 803 N N . TYR A 1 102 ? -11.390 3.612 13.717 1.00 93.62 102 TYR A N 1
ATOM 804 C CA . TYR A 1 102 ? -12.178 4.849 13.684 1.00 93.62 102 TYR A CA 1
ATOM 805 C C . TYR A 1 102 ? -13.557 4.665 14.323 1.00 93.62 102 TYR A C 1
ATOM 807 O O . TYR A 1 102 ? -13.987 5.499 15.126 1.00 93.62 102 TYR A O 1
ATOM 815 N N . TYR A 1 103 ? -14.245 3.569 13.991 1.00 93.12 103 TYR A N 1
ATOM 816 C CA . TYR A 1 103 ? -15.541 3.237 14.571 1.00 93.12 103 TYR A CA 1
ATOM 817 C C . TYR A 1 103 ? -15.451 3.081 16.095 1.00 93.12 103 TYR A C 1
ATOM 819 O O . TYR A 1 103 ? -16.167 3.772 16.822 1.00 93.12 103 TYR A O 1
ATOM 827 N N . TYR A 1 104 ? -14.549 2.232 16.593 1.00 93.00 104 TYR A N 1
ATOM 828 C CA . TYR A 1 104 ? -14.433 1.964 18.027 1.00 93.00 104 TYR A CA 1
ATOM 829 C C . TYR A 1 104 ? -13.984 3.188 18.832 1.00 93.00 104 TYR A C 1
ATOM 831 O O . TYR A 1 104 ? -14.567 3.464 19.884 1.00 93.00 104 TYR A O 1
ATOM 839 N N . ASP A 1 105 ? -13.024 3.963 18.324 1.00 94.69 105 ASP A N 1
ATOM 840 C CA . ASP A 1 105 ? -12.581 5.204 18.966 1.00 94.69 105 ASP A CA 1
ATOM 841 C C . ASP A 1 105 ? -13.718 6.242 19.001 1.00 94.69 105 ASP A C 1
ATOM 843 O O . ASP A 1 105 ? -13.903 6.931 20.007 1.00 94.69 105 ASP A O 1
ATOM 847 N N . SER A 1 106 ? -14.545 6.309 17.951 1.00 93.44 106 SER A N 1
ATOM 848 C CA . SER A 1 106 ? -15.725 7.185 17.916 1.00 93.44 106 SER A CA 1
ATOM 849 C C . SER A 1 106 ? -16.774 6.770 18.949 1.00 93.44 106 SER A C 1
ATOM 851 O O . SER A 1 106 ? -17.293 7.618 19.675 1.00 93.44 106 SER A O 1
ATOM 853 N N . ILE A 1 107 ? -17.052 5.468 19.080 1.00 93.88 107 ILE A N 1
ATOM 854 C CA . ILE A 1 107 ? -17.956 4.947 20.116 1.00 93.88 107 ILE A CA 1
ATOM 855 C C . ILE A 1 107 ? -17.411 5.238 21.519 1.00 93.88 107 ILE A C 1
ATOM 857 O O . ILE A 1 107 ? -18.179 5.613 22.409 1.00 93.88 107 ILE A O 1
ATOM 861 N N . LEU A 1 108 ? -16.098 5.111 21.732 1.00 93.88 108 LEU A N 1
ATOM 862 C CA . LEU A 1 108 ? -15.465 5.437 23.010 1.00 93.88 108 LEU A CA 1
ATOM 863 C C . LEU A 1 108 ? -15.544 6.938 23.327 1.00 93.88 108 LEU A C 1
ATOM 865 O O . LEU A 1 108 ? -15.820 7.300 24.476 1.00 93.88 108 LEU A O 1
ATOM 869 N N . ASN A 1 109 ? -15.346 7.803 22.329 1.00 93.31 109 ASN A N 1
ATOM 870 C CA . ASN A 1 109 ? -15.524 9.249 22.466 1.00 93.31 109 ASN A CA 1
ATOM 871 C C . ASN A 1 109 ? -16.966 9.578 22.892 1.00 93.31 109 ASN A C 1
ATOM 873 O O . ASN A 1 109 ? -17.178 10.223 23.922 1.00 93.31 109 ASN A O 1
ATOM 877 N N . ILE A 1 110 ? -17.959 9.017 22.190 1.00 91.75 110 ILE A N 1
ATOM 878 C CA . ILE A 1 110 ? -19.377 9.178 22.539 1.00 91.75 110 ILE A CA 1
ATOM 879 C C . ILE A 1 110 ? -19.646 8.677 23.963 1.00 91.75 110 ILE A C 1
ATOM 881 O O . ILE A 1 110 ? -20.225 9.400 24.770 1.00 91.75 110 ILE A O 1
ATOM 885 N N . ALA A 1 111 ? -19.182 7.477 24.321 1.00 92.38 111 ALA A N 1
ATOM 886 C CA . ALA A 1 111 ? -19.372 6.915 25.658 1.00 92.38 111 ALA A CA 1
ATOM 887 C C . ALA A 1 111 ? -18.753 7.789 26.764 1.00 92.38 111 ALA A C 1
ATOM 889 O O . ALA A 1 111 ? -19.325 7.919 27.849 1.00 92.38 111 ALA A O 1
ATOM 890 N N . THR A 1 112 ? -17.588 8.385 26.502 1.00 92.00 112 THR A N 1
ATOM 891 C CA . THR A 1 112 ? -16.903 9.291 27.436 1.00 92.00 112 THR A CA 1
ATOM 892 C C . THR A 1 112 ? -17.699 10.576 27.626 1.00 92.00 112 THR A C 1
ATOM 894 O O . THR A 1 112 ? -17.928 10.993 28.764 1.00 92.00 112 THR A O 1
ATOM 897 N N . TYR A 1 113 ? -18.196 11.154 26.532 1.00 89.19 113 TYR A N 1
ATOM 898 C CA . TYR A 1 113 ? -19.040 12.340 26.585 1.00 89.19 113 TYR A CA 1
ATOM 899 C C . TYR A 1 113 ? -20.347 12.074 27.341 1.00 89.19 113 TYR A C 1
ATOM 901 O O . TYR A 1 113 ? -20.650 12.781 28.299 1.00 89.19 113 TYR A O 1
ATOM 909 N N . VAL A 1 114 ? -21.053 10.987 27.018 1.00 87.75 114 VAL A N 1
ATOM 910 C CA . VAL A 1 114 ? -22.295 10.557 27.691 1.00 87.75 114 VAL A CA 1
ATOM 911 C C . VAL A 1 114 ? -22.112 10.432 29.201 1.00 87.75 114 VAL A C 1
ATOM 913 O O . VAL A 1 114 ? -22.936 10.938 29.965 1.00 87.75 114 VAL A O 1
ATOM 916 N N . LYS A 1 115 ? -21.006 9.813 29.640 1.00 87.69 115 LYS A N 1
ATOM 917 C CA . LYS A 1 115 ? -20.653 9.719 31.064 1.00 87.69 115 LYS A CA 1
ATOM 918 C C . LYS A 1 115 ? -20.447 11.098 31.690 1.00 87.69 115 LYS A C 1
ATOM 920 O O . LYS A 1 115 ? -20.947 11.342 32.784 1.00 87.69 115 LYS A O 1
ATOM 925 N N . SER A 1 116 ? -19.739 11.996 31.003 1.00 88.12 116 SER A N 1
ATOM 926 C CA . SER A 1 116 ? -19.488 13.360 31.491 1.00 88.12 116 SER A CA 1
ATOM 927 C C . SER A 1 116 ? -20.763 14.211 31.572 1.00 88.12 116 SER A C 1
ATOM 929 O O . SER A 1 116 ? -20.912 15.014 32.490 1.00 88.12 116 SER A O 1
ATOM 931 N N . SER A 1 117 ? -21.714 13.985 30.663 1.00 85.12 117 SER A N 1
ATOM 932 C CA . SER A 1 117 ? -22.998 14.687 30.598 1.00 85.12 117 SER A CA 1
ATOM 933 C C . SER A 1 117 ? -24.093 14.053 31.464 1.00 85.12 117 SER A C 1
ATOM 935 O O . SER A 1 117 ? -25.230 14.512 31.413 1.00 85.12 117 SER A O 1
ATOM 937 N N . GLN A 1 118 ? -23.781 13.003 32.238 1.00 82.25 118 GLN A N 1
ATOM 938 C CA . GLN A 1 118 ? -24.745 12.246 33.057 1.00 82.25 118 GLN A CA 1
ATOM 939 C C . GLN A 1 118 ? -25.941 11.699 32.250 1.00 82.25 118 GLN A C 1
ATOM 941 O O . GLN A 1 118 ? -27.038 11.518 32.779 1.00 82.25 118 GLN A O 1
ATOM 946 N N . ALA A 1 119 ? -25.732 11.432 30.959 1.00 83.75 119 ALA A N 1
ATOM 947 C CA . ALA A 1 119 ? -26.744 10.868 30.078 1.00 83.75 119 ALA A CA 1
ATOM 948 C C . ALA A 1 119 ? -26.800 9.334 30.203 1.00 83.75 119 ALA A C 1
ATOM 950 O O . ALA A 1 119 ? -25.881 8.688 30.715 1.00 83.75 119 ALA A O 1
ATOM 951 N N . ASN A 1 120 ? -27.899 8.732 29.738 1.00 85.62 120 ASN A N 1
ATOM 952 C CA . ASN A 1 120 ? -28.113 7.294 29.874 1.00 85.62 120 ASN A CA 1
ATOM 953 C C . ASN A 1 120 ? -27.226 6.489 28.904 1.00 85.62 120 ASN A C 1
ATOM 955 O O . ASN A 1 120 ? -27.479 6.446 27.700 1.00 85.62 120 ASN A O 1
ATOM 959 N N . LEU A 1 121 ? -26.218 5.802 29.449 1.00 89.12 121 LEU A N 1
ATOM 960 C CA . LEU A 1 121 ? -25.296 4.953 28.691 1.00 89.12 121 LEU A CA 1
ATOM 961 C C . LEU A 1 121 ? -25.968 3.700 28.095 1.00 89.12 121 LEU A C 1
ATOM 963 O O . LEU A 1 121 ? -25.438 3.145 27.133 1.00 89.12 121 LEU A O 1
ATOM 967 N N . SER A 1 122 ? -27.122 3.257 28.617 1.00 90.31 122 SER A N 1
ATOM 968 C CA . SER A 1 122 ? -27.822 2.077 28.082 1.00 90.31 122 SER A CA 1
ATOM 969 C C . SER A 1 122 ? -28.294 2.296 26.645 1.00 90.31 122 SER A C 1
ATOM 971 O O . SER A 1 122 ? -28.162 1.390 25.828 1.00 90.31 122 SER A O 1
ATOM 973 N N . LEU A 1 123 ? -28.722 3.520 26.310 1.00 91.38 123 LEU A N 1
ATOM 974 C CA . LEU A 1 123 ? -29.176 3.888 24.965 1.00 91.38 123 LEU A CA 1
ATOM 975 C C . LEU A 1 123 ? -28.065 3.725 23.919 1.00 91.38 123 LEU A C 1
ATOM 977 O O . LEU A 1 123 ? -28.320 3.267 22.811 1.00 91.38 123 LEU A O 1
ATOM 981 N N . LEU A 1 124 ? -26.815 4.036 24.285 1.00 91.69 124 LEU A N 1
ATOM 982 C CA . LEU A 1 124 ? -25.655 3.803 23.418 1.00 91.69 124 LEU A CA 1
ATOM 983 C C . LEU A 1 124 ? -25.394 2.310 23.204 1.00 91.69 124 LEU A C 1
ATOM 985 O O . LEU A 1 124 ? -25.046 1.902 22.099 1.00 91.69 124 LEU A O 1
ATOM 989 N N . GLY A 1 125 ? -25.562 1.495 24.248 1.00 92.38 125 GLY A N 1
ATOM 990 C CA . GLY A 1 125 ? -25.451 0.042 24.137 1.00 92.38 125 GLY A CA 1
ATOM 991 C C . GLY A 1 125 ? -26.506 -0.546 23.197 1.00 92.38 125 GLY A C 1
ATOM 992 O O . GLY A 1 125 ? -26.164 -1.346 22.331 1.00 92.38 125 GLY A O 1
ATOM 993 N N . GLU A 1 126 ? -27.759 -0.108 23.334 1.00 93.25 126 GLU A N 1
ATOM 994 C CA . GLU A 1 126 ? -28.885 -0.532 22.491 1.00 93.25 126 GLU A CA 1
ATOM 995 C C . GLU A 1 126 ? -28.682 -0.129 21.022 1.00 93.25 126 GLU A C 1
ATOM 997 O O . GLU A 1 126 ? -28.735 -0.990 20.141 1.00 93.25 126 GLU A O 1
ATOM 1002 N N . ALA A 1 127 ? -28.336 1.136 20.761 1.00 92.94 127 ALA A N 1
ATOM 1003 C CA . ALA A 1 127 ? -28.049 1.622 19.411 1.00 92.94 127 ALA A CA 1
ATOM 1004 C C . ALA A 1 127 ? -26.877 0.874 18.754 1.00 92.94 127 ALA A C 1
ATOM 1006 O O . ALA A 1 127 ? -26.923 0.536 17.571 1.00 92.94 127 ALA A O 1
ATOM 1007 N N . ARG A 1 128 ? -25.825 0.567 19.524 1.00 94.06 128 ARG A N 1
ATOM 1008 C CA . ARG A 1 128 ? -24.680 -0.200 19.022 1.00 94.06 128 ARG A CA 1
ATOM 1009 C C . ARG A 1 128 ? -25.084 -1.613 18.607 1.00 94.06 128 ARG A C 1
ATOM 1011 O O . ARG A 1 128 ? -24.742 -2.033 17.507 1.00 94.06 128 ARG A O 1
ATOM 1018 N N . ILE A 1 129 ? -25.842 -2.315 19.450 1.00 94.06 129 ILE A N 1
ATOM 1019 C CA . ILE A 1 129 ? -26.306 -3.682 19.165 1.00 94.06 129 ILE A CA 1
ATOM 1020 C C . ILE A 1 129 ? -27.159 -3.719 17.888 1.00 94.06 129 ILE A C 1
ATOM 1022 O O . ILE A 1 129 ? -27.010 -4.643 17.090 1.00 94.06 129 ILE A O 1
ATOM 1026 N N . ALA A 1 130 ? -28.002 -2.708 17.659 1.00 93.38 130 ALA A N 1
ATOM 1027 C CA . ALA A 1 130 ? -28.809 -2.613 16.442 1.00 93.38 130 ALA A CA 1
ATOM 1028 C C . ALA A 1 130 ? -27.960 -2.441 15.163 1.00 93.38 130 ALA A C 1
ATOM 1030 O O . ALA A 1 130 ? -28.335 -2.936 14.101 1.00 93.38 130 ALA A O 1
ATOM 1031 N N . CYS A 1 131 ? -26.805 -1.776 15.266 1.00 93.38 131 CYS A N 1
ATOM 1032 C CA . CYS A 1 131 ? -25.974 -1.382 14.124 1.00 93.38 131 CYS A CA 1
ATOM 1033 C C . CYS A 1 131 ? -24.730 -2.255 13.884 1.00 93.38 131 CYS A C 1
ATOM 1035 O O . CYS A 1 131 ? -24.132 -2.172 12.814 1.00 93.38 131 CYS A O 1
ATOM 1037 N N . GLU A 1 132 ? -24.328 -3.109 14.830 1.00 90.81 132 GLU A N 1
ATOM 1038 C CA . GLU A 1 132 ? -23.206 -4.058 14.678 1.00 90.81 132 GLU A CA 1
ATOM 1039 C C . GLU A 1 132 ? -23.585 -5.343 13.913 1.00 90.81 132 GLU A C 1
ATOM 1041 O O . GLU A 1 132 ? -22.865 -6.342 13.936 1.00 90.81 132 GLU A O 1
ATOM 1046 N N . VAL A 1 133 ? -24.705 -5.325 13.191 1.00 89.44 133 VAL A N 1
ATOM 1047 C CA . VAL A 1 133 ? -25.140 -6.435 12.339 1.00 89.44 133 VAL A CA 1
ATOM 1048 C C . VAL A 1 133 ? -24.310 -6.518 11.051 1.00 89.44 133 VAL A C 1
ATOM 1050 O O . VAL A 1 133 ? -23.896 -5.507 10.481 1.00 89.44 133 VAL A O 1
ATOM 1053 N N . SER A 1 134 ? -24.093 -7.734 10.540 1.00 78.56 134 SER A N 1
ATOM 1054 C CA . SER A 1 134 ? -23.253 -7.979 9.353 1.00 78.56 134 SER A CA 1
ATOM 1055 C C . SER A 1 134 ? -23.750 -7.301 8.069 1.00 78.56 134 SER A C 1
ATOM 1057 O O . SER A 1 134 ? -22.970 -7.139 7.137 1.00 78.56 134 SER A O 1
ATOM 1059 N N . SER A 1 135 ? -25.025 -6.906 8.001 1.00 88.81 135 SER A N 1
ATOM 1060 C CA . SER A 1 135 ? -25.599 -6.202 6.848 1.00 88.81 135 SER A CA 1
ATOM 1061 C C . SER A 1 135 ? -25.206 -4.726 6.763 1.00 88.81 135 SER A C 1
ATOM 1063 O O . SER A 1 135 ? -25.397 -4.129 5.709 1.00 88.81 135 SER A O 1
ATOM 1065 N N . VAL A 1 136 ? -24.690 -4.132 7.845 1.00 88.88 136 VAL A N 1
ATOM 1066 C CA . VAL A 1 136 ? -24.253 -2.730 7.862 1.00 88.88 136 VAL A CA 1
ATOM 1067 C C . VAL A 1 136 ? -22.729 -2.683 7.687 1.00 88.88 136 VAL A C 1
ATOM 1069 O O . VAL A 1 136 ? -21.998 -3.173 8.565 1.00 88.88 136 VAL A O 1
ATOM 1072 N N . PRO A 1 137 ? -22.225 -2.099 6.581 1.00 89.81 137 PRO A N 1
ATOM 1073 C CA . PRO A 1 137 ? -20.793 -1.925 6.360 1.00 89.81 137 PRO A CA 1
ATOM 1074 C C . PRO A 1 137 ? -20.146 -1.135 7.498 1.00 89.81 137 PRO A C 1
ATOM 1076 O O . PRO A 1 137 ? -20.720 -0.159 7.980 1.00 89.81 137 PRO A O 1
ATOM 1079 N N . ILE A 1 138 ? -18.927 -1.509 7.902 1.00 89.19 138 ILE A N 1
ATOM 1080 C CA . ILE A 1 138 ? -18.212 -0.865 9.020 1.00 89.19 138 ILE A CA 1
ATOM 1081 C C . ILE A 1 138 ? -18.111 0.664 8.863 1.00 89.19 138 ILE A C 1
ATOM 1083 O O . ILE A 1 138 ? -18.292 1.395 9.834 1.00 89.19 138 ILE A O 1
ATOM 1087 N N . SER A 1 139 ? -17.930 1.156 7.633 1.00 85.12 139 SER A N 1
ATOM 1088 C CA . SER A 1 139 ? -17.865 2.584 7.296 1.00 85.12 139 SER A CA 1
ATOM 1089 C C . SER A 1 139 ? -19.160 3.358 7.571 1.00 85.12 139 SER A C 1
ATOM 1091 O O . SER A 1 139 ? -19.117 4.573 7.754 1.00 85.12 139 SER A O 1
ATOM 1093 N N . GLU A 1 140 ? -20.303 2.671 7.604 1.00 89.00 140 GLU A N 1
ATOM 1094 C CA . GLU A 1 140 ? -21.637 3.254 7.798 1.00 89.00 140 GLU A CA 1
ATOM 1095 C C . GLU A 1 140 ? -22.175 3.030 9.218 1.00 89.00 140 GLU A C 1
ATOM 1097 O O . GLU A 1 140 ? -23.096 3.728 9.651 1.00 89.00 140 GLU A O 1
ATOM 1102 N N . ARG A 1 141 ? -21.579 2.108 9.991 1.00 91.62 141 ARG A N 1
ATOM 1103 C CA . ARG A 1 141 ? -22.056 1.763 11.342 1.00 91.62 141 ARG A CA 1
ATOM 1104 C C . ARG A 1 141 ? -22.127 2.962 12.276 1.00 91.62 141 ARG A C 1
ATOM 1106 O O . ARG A 1 141 ? -23.067 3.053 13.056 1.00 91.62 141 ARG A O 1
ATOM 1113 N N . LEU A 1 142 ? -21.179 3.899 12.195 1.00 91.25 142 LEU A N 1
ATOM 1114 C CA . LEU A 1 142 ? -21.212 5.100 13.038 1.00 91.25 142 LEU A CA 1
ATOM 1115 C C . LEU A 1 142 ? -22.430 5.984 12.727 1.00 91.25 142 LEU A C 1
ATOM 1117 O O . LEU A 1 142 ? -23.068 6.503 13.640 1.00 91.25 142 LEU A O 1
ATOM 1121 N N . GLN A 1 143 ? -22.783 6.123 11.447 1.00 91.56 143 GLN A N 1
ATOM 1122 C CA . GLN A 1 143 ? -23.976 6.862 11.040 1.00 91.56 143 GLN A CA 1
ATOM 1123 C C . GLN A 1 143 ? -25.249 6.158 11.523 1.00 91.56 143 GLN A C 1
ATOM 1125 O O . GLN A 1 143 ? -26.130 6.826 12.060 1.00 91.56 143 GLN A O 1
ATOM 1130 N N . CYS A 1 144 ? -25.312 4.829 11.393 1.00 93.56 144 CYS A N 1
ATOM 1131 C CA . CYS A 1 144 ? -26.409 4.024 11.931 1.00 93.56 144 CYS A CA 1
ATOM 1132 C C . CYS A 1 144 ? -26.576 4.249 13.443 1.00 93.56 144 CYS A C 1
ATOM 1134 O O . CYS A 1 144 ? -27.672 4.567 13.895 1.00 93.56 144 CYS A O 1
ATOM 1136 N N . VAL A 1 145 ? -25.485 4.173 14.220 1.00 93.31 145 VAL A N 1
ATOM 1137 C CA . VAL A 1 145 ? -25.536 4.369 15.680 1.00 93.31 145 VAL A CA 1
ATOM 1138 C C . VAL A 1 145 ? -26.058 5.760 16.031 1.00 93.31 145 VAL A C 1
ATOM 1140 O O . VAL A 1 145 ? -26.909 5.886 16.905 1.00 93.31 145 VAL A O 1
ATOM 1143 N N . ASN A 1 146 ? -25.595 6.803 15.339 1.00 91.12 146 ASN A N 1
ATOM 1144 C CA . ASN A 1 146 ? -26.056 8.170 15.588 1.00 91.12 146 ASN A CA 1
ATOM 1145 C C . ASN A 1 146 ? -27.548 8.357 15.264 1.00 91.12 146 ASN A C 1
ATOM 1147 O O . ASN A 1 146 ? -28.250 9.046 16.002 1.00 91.12 146 ASN A O 1
ATOM 1151 N N . GLN A 1 147 ? -28.040 7.735 14.189 1.00 91.38 147 GLN A N 1
ATOM 1152 C CA . GLN A 1 147 ? -29.462 7.763 13.833 1.00 91.38 147 GLN A CA 1
ATOM 1153 C C . GLN A 1 147 ? -30.313 7.025 14.870 1.00 91.38 147 GLN A C 1
ATOM 1155 O O . GLN A 1 147 ? -31.329 7.550 15.320 1.00 91.38 147 GLN A O 1
ATOM 1160 N N . GLU A 1 148 ? -29.874 5.844 15.302 1.00 92.31 148 GLU A N 1
ATOM 1161 C CA . GLU A 1 148 ? -30.610 5.055 16.286 1.00 92.31 148 GLU A CA 1
ATOM 1162 C C . GLU A 1 148 ? -30.613 5.715 17.669 1.00 92.31 148 GLU A C 1
ATOM 1164 O O . GLU A 1 148 ? -31.636 5.751 18.349 1.00 92.31 148 GLU A O 1
ATOM 1169 N N . LEU A 1 149 ? -29.509 6.354 18.058 1.00 90.94 149 LEU A N 1
ATOM 1170 C CA . LEU A 1 149 ? -29.454 7.190 19.258 1.00 90.94 149 LEU A CA 1
ATOM 1171 C C . LEU A 1 149 ? -30.450 8.352 19.210 1.00 90.94 149 LEU A C 1
ATOM 1173 O O . LEU A 1 149 ? -31.112 8.629 20.215 1.00 90.94 149 LEU A O 1
ATOM 1177 N N . ALA A 1 150 ? -30.571 9.037 18.071 1.00 89.12 150 ALA A N 1
ATOM 1178 C CA . ALA A 1 150 ? -31.541 10.119 17.902 1.00 89.12 150 ALA A CA 1
ATOM 1179 C C . ALA A 1 150 ? -32.983 9.602 18.058 1.00 89.12 150 ALA A C 1
ATOM 1181 O O . ALA A 1 150 ? -33.771 10.190 18.805 1.00 89.12 150 ALA A O 1
ATOM 1182 N N . ASN A 1 151 ? -33.283 8.441 17.463 1.00 90.69 151 ASN A N 1
ATOM 1183 C CA . ASN A 1 151 ? -34.583 7.773 17.575 1.00 90.69 151 ASN A CA 1
ATOM 1184 C C . ASN A 1 151 ? -34.917 7.390 19.026 1.00 90.69 151 ASN A C 1
ATOM 1186 O O . ASN A 1 151 ? -35.980 7.756 19.531 1.00 90.69 151 ASN A O 1
ATOM 1190 N N . LEU A 1 152 ? -34.004 6.692 19.712 1.00 89.94 152 LEU A N 1
ATOM 1191 C CA . LEU A 1 152 ? -34.204 6.194 21.079 1.00 89.94 152 LEU A CA 1
ATOM 1192 C C . LEU A 1 152 ? -34.288 7.320 22.118 1.00 89.94 152 LEU A C 1
ATOM 1194 O O . LEU A 1 152 ? -34.971 7.194 23.133 1.00 89.94 152 LEU A O 1
ATOM 1198 N N . SER A 1 153 ? -33.583 8.427 21.885 1.00 85.06 153 SER A N 1
ATOM 1199 C CA . SER A 1 153 ? -33.541 9.567 22.807 1.00 85.06 153 SER A CA 1
ATOM 1200 C C . SER A 1 153 ? -34.591 10.646 22.526 1.00 85.06 153 SER A C 1
ATOM 1202 O O . SER A 1 153 ? -34.680 11.602 23.302 1.00 85.06 153 SER A O 1
ATOM 1204 N N . HIS A 1 154 ? -35.368 10.527 21.443 1.00 83.69 154 HIS A N 1
ATOM 1205 C CA . HIS A 1 154 ? -36.250 11.586 20.937 1.00 83.69 154 HIS A CA 1
ATOM 1206 C C . HIS A 1 154 ? -35.523 12.935 20.779 1.00 83.69 154 HIS A C 1
ATOM 1208 O O . HIS A 1 154 ? -35.978 13.953 21.305 1.00 83.69 154 HIS A O 1
ATOM 1214 N N . ASP A 1 155 ? -34.356 12.917 20.127 1.00 75.25 155 ASP A N 1
ATOM 1215 C CA . ASP A 1 155 ? -33.467 14.074 19.908 1.00 75.25 155 ASP A CA 1
ATOM 1216 C C . ASP A 1 155 ? -32.926 14.748 21.185 1.00 75.25 155 ASP A C 1
ATOM 1218 O O . ASP A 1 155 ? -32.384 15.854 21.140 1.00 75.25 155 ASP A O 1
ATOM 1222 N N . LYS A 1 156 ? -33.031 14.090 22.347 1.00 77.38 156 LYS A N 1
ATOM 1223 C CA . LYS A 1 156 ? -32.497 14.603 23.623 1.00 77.38 156 LYS A CA 1
ATOM 1224 C C . LYS A 1 156 ? -31.084 14.113 23.924 1.00 77.38 156 LYS A C 1
ATOM 1226 O O . LYS A 1 156 ? -30.550 14.431 24.989 1.00 77.38 156 LYS A O 1
ATOM 1231 N N . PHE A 1 157 ? -30.485 13.319 23.035 1.00 78.06 157 PHE A N 1
ATOM 1232 C CA . PHE A 1 157 ? -29.125 12.844 23.238 1.00 78.06 157 PHE A CA 1
ATOM 1233 C C . PHE A 1 157 ? -28.114 13.987 23.073 1.00 78.06 157 PHE A C 1
ATOM 1235 O O . PHE A 1 157 ? -28.236 14.782 22.137 1.00 78.06 157 PHE A O 1
ATOM 1242 N N . PRO A 1 158 ? -27.100 14.078 23.949 1.00 77.38 158 PRO A N 1
ATOM 1243 C CA . PRO A 1 158 ? -26.043 15.067 23.810 1.00 77.38 158 PRO A CA 1
ATOM 1244 C C . PRO A 1 158 ? -25.314 14.923 22.461 1.00 77.38 158 PRO A C 1
ATOM 1246 O O . PRO A 1 158 ? -24.877 13.830 22.105 1.00 77.38 158 PRO A O 1
ATOM 1249 N N . GLN A 1 159 ? -25.174 16.021 21.714 1.00 78.81 159 GLN A N 1
ATOM 1250 C CA . GLN A 1 159 ? -24.470 16.027 20.428 1.00 78.81 159 GLN A CA 1
ATOM 1251 C C . GLN A 1 159 ? -22.958 15.927 20.664 1.00 78.81 159 GLN A C 1
ATOM 1253 O O . GLN A 1 159 ? -22.376 16.782 21.331 1.00 78.81 159 GLN A O 1
ATOM 1258 N N . VAL A 1 160 ? -22.331 14.883 20.121 1.00 83.50 160 VAL A N 1
ATOM 1259 C CA . VAL A 1 160 ? -20.887 14.638 20.239 1.00 83.50 160 VAL A CA 1
ATOM 1260 C C . VAL A 1 160 ? -20.209 15.094 18.960 1.00 83.50 160 VAL A C 1
ATOM 1262 O O . VAL A 1 160 ? -20.613 14.700 17.866 1.00 83.50 160 VAL A O 1
ATOM 1265 N N . GLU A 1 161 ? -19.166 15.911 19.087 1.00 84.94 161 GLU A N 1
ATOM 1266 C CA . GLU A 1 161 ? -18.362 16.303 17.934 1.00 84.94 161 GLU A CA 1
ATOM 1267 C C . GLU A 1 161 ? -17.663 15.067 17.333 1.00 84.94 161 GLU A C 1
ATOM 1269 O O . GLU A 1 161 ? -17.038 14.292 18.070 1.00 84.94 161 GLU A O 1
ATOM 1274 N N . PRO A 1 162 ? -17.775 14.838 16.011 1.00 83.75 162 PRO A N 1
ATOM 1275 C CA . PRO A 1 162 ? -17.168 13.677 15.381 1.00 83.75 162 PRO A CA 1
ATOM 1276 C C . PRO A 1 162 ? -15.640 13.766 15.426 1.00 83.75 162 PRO A C 1
ATOM 1278 O O . PRO A 1 162 ? -15.055 14.829 15.224 1.00 83.75 162 PRO A O 1
ATOM 1281 N N . LEU A 1 163 ? -14.980 12.621 15.625 1.00 89.00 163 LEU A N 1
ATOM 1282 C CA . LEU A 1 163 ? -13.528 12.536 15.479 1.00 89.00 163 LEU A CA 1
ATOM 1283 C C . LEU A 1 163 ? -13.123 12.868 14.039 1.00 89.00 163 LEU A C 1
ATOM 1285 O O . LEU A 1 163 ? -13.778 12.434 13.082 1.00 89.00 163 LEU A O 1
ATOM 1289 N N . SER A 1 164 ? -12.014 13.596 13.888 1.00 87.44 164 SER A N 1
ATOM 1290 C CA . SER A 1 164 ? -11.444 13.857 12.567 1.00 87.44 164 SER A CA 1
ATOM 1291 C C . SER A 1 164 ? -10.980 12.552 11.924 1.00 87.44 164 SER A C 1
ATOM 1293 O O . SER A 1 164 ? -10.227 11.780 12.521 1.00 87.44 164 SER A O 1
ATOM 1295 N N . LYS A 1 165 ? -11.413 12.325 10.680 1.00 84.38 165 LYS A N 1
ATOM 1296 C CA . LYS A 1 165 ? -11.024 11.156 9.881 1.00 84.38 165 LYS A CA 1
ATOM 1297 C C . LYS A 1 165 ? -9.552 11.191 9.468 1.00 84.38 165 LYS A C 1
ATOM 1299 O O . LYS A 1 165 ? -8.987 10.137 9.205 1.00 84.38 165 LYS A O 1
ATOM 1304 N N . ASP A 1 166 ? -8.921 12.365 9.466 1.00 85.12 166 ASP A N 1
ATOM 1305 C CA . ASP A 1 166 ? -7.537 12.543 9.005 1.00 85.12 166 ASP A CA 1
ATOM 1306 C C . ASP A 1 166 ? -6.519 11.743 9.834 1.00 85.12 166 ASP A C 1
ATOM 1308 O O . ASP A 1 166 ? -5.451 11.404 9.339 1.00 85.12 166 ASP A O 1
ATOM 1312 N N . PHE A 1 167 ? -6.856 11.388 11.078 1.00 88.00 167 PHE A N 1
ATOM 1313 C CA . PHE A 1 167 ? -6.008 10.557 11.942 1.00 88.00 167 PHE A CA 1
ATOM 1314 C C . PHE A 1 167 ? -6.123 9.049 11.676 1.00 88.00 167 PHE A C 1
ATOM 1316 O O . PHE A 1 167 ? -5.404 8.265 12.288 1.00 88.00 167 PHE A O 1
ATOM 1323 N N . TYR A 1 168 ? -7.026 8.641 10.785 1.00 90.19 168 TYR A N 1
ATOM 1324 C CA . TYR A 1 168 ? -7.325 7.239 10.478 1.00 90.19 168 TYR A CA 1
ATOM 1325 C C . TYR A 1 168 ? -7.109 6.907 8.999 1.00 90.19 168 TYR A C 1
ATOM 1327 O O . TYR A 1 168 ? -7.351 5.774 8.580 1.00 90.19 168 TYR A O 1
ATOM 1335 N N . VAL A 1 169 ? -6.666 7.887 8.209 1.00 88.00 169 VAL A N 1
ATOM 1336 C CA . VAL A 1 169 ? -6.387 7.749 6.781 1.00 88.00 169 VAL A CA 1
ATOM 1337 C C . VAL A 1 169 ? -4.900 7.979 6.551 1.00 88.00 169 VAL A C 1
ATOM 1339 O O . VAL A 1 169 ? -4.372 9.042 6.867 1.00 88.00 169 VAL A O 1
ATOM 1342 N N . TYR A 1 170 ? -4.235 6.986 5.969 1.00 89.25 170 TYR A N 1
ATOM 1343 C CA . TYR A 1 170 ? -2.808 7.023 5.680 1.00 89.25 170 TYR A CA 1
ATOM 1344 C C . TYR A 1 170 ? -2.574 6.990 4.176 1.00 89.25 170 TYR A C 1
ATOM 1346 O O . TYR A 1 170 ? -3.078 6.125 3.455 1.00 89.25 170 TYR A O 1
ATOM 1354 N N . ASP A 1 171 ? -1.782 7.953 3.730 1.00 87.44 171 ASP A N 1
ATOM 1355 C CA . ASP A 1 171 ? -1.409 8.166 2.344 1.00 87.44 171 ASP A CA 1
ATOM 1356 C C . ASP A 1 171 ? 0.119 8.008 2.232 1.00 87.44 171 ASP A C 1
ATOM 1358 O O . ASP A 1 171 ? 0.876 8.660 2.959 1.00 87.44 171 ASP A O 1
ATOM 1362 N N . PHE A 1 172 ? 0.566 7.106 1.353 1.00 89.88 172 PHE A N 1
ATOM 1363 C CA . PHE A 1 172 ? 1.979 6.813 1.130 1.00 89.88 172 PHE A CA 1
ATOM 1364 C C . PHE A 1 172 ? 2.323 6.911 -0.354 1.00 89.88 172 PHE A C 1
ATOM 1366 O O . PHE A 1 172 ? 1.773 6.179 -1.178 1.00 89.88 172 PHE A O 1
ATOM 1373 N N . ALA A 1 173 ? 3.291 7.771 -0.670 1.00 90.50 173 ALA A N 1
ATOM 1374 C CA . ALA A 1 173 ? 3.760 7.984 -2.032 1.00 90.50 173 ALA A CA 1
ATOM 1375 C C . ALA A 1 173 ? 4.983 7.115 -2.332 1.00 90.50 173 ALA A C 1
ATOM 1377 O O . ALA A 1 173 ? 5.950 7.096 -1.564 1.00 90.50 173 ALA A O 1
ATOM 1378 N N . SER A 1 174 ? 4.967 6.447 -3.485 1.00 92.50 174 SER A N 1
ATOM 1379 C CA . SER A 1 174 ? 6.127 5.689 -3.963 1.00 92.50 174 SER A CA 1
ATOM 1380 C C . SER A 1 174 ? 7.098 6.561 -4.764 1.00 92.50 174 SER A C 1
ATOM 1382 O O . SER A 1 174 ? 6.646 7.420 -5.531 1.00 92.50 174 SER A O 1
ATOM 1384 N N . PRO A 1 175 ? 8.420 6.328 -4.684 1.00 94.62 175 PRO A N 1
ATOM 1385 C CA . PRO A 1 175 ? 9.378 6.994 -5.552 1.00 94.62 175 PRO A CA 1
ATOM 1386 C C . PRO A 1 175 ? 9.175 6.600 -7.024 1.00 94.62 175 PRO A C 1
ATOM 1388 O O . PRO A 1 175 ? 8.777 5.483 -7.352 1.00 94.62 175 PRO A O 1
ATOM 1391 N N . VAL A 1 176 ? 9.530 7.509 -7.938 1.00 93.56 176 VAL A N 1
ATOM 1392 C CA . VAL A 1 176 ? 9.511 7.239 -9.391 1.00 93.56 176 VAL A CA 1
ATOM 1393 C C . VAL A 1 176 ? 10.517 6.144 -9.767 1.00 93.56 176 VAL A C 1
ATOM 1395 O O . VAL A 1 176 ? 10.308 5.405 -10.726 1.00 93.56 176 VAL A O 1
ATOM 1398 N N . TRP A 1 177 ? 11.612 6.042 -9.011 1.00 96.12 177 TRP A N 1
ATOM 1399 C CA . TRP A 1 177 ? 12.642 5.029 -9.191 1.00 96.12 177 TRP A CA 1
ATOM 1400 C C . TRP A 1 177 ? 13.192 4.551 -7.839 1.00 96.12 177 TRP A C 1
ATOM 1402 O O . TRP A 1 177 ? 13.358 5.349 -6.921 1.00 96.12 177 TRP A O 1
ATOM 1412 N N . SER A 1 178 ? 13.523 3.267 -7.743 1.00 96.81 178 SER A N 1
ATOM 1413 C CA . SER A 1 178 ? 14.029 2.570 -6.565 1.00 96.81 178 SER A CA 1
ATOM 1414 C C . SER A 1 178 ? 15.275 1.762 -6.941 1.00 96.81 178 SER A C 1
ATOM 1416 O O . SER A 1 178 ? 15.338 1.222 -8.047 1.00 96.81 178 SER A O 1
ATOM 1418 N N . PRO A 1 179 ? 16.281 1.662 -6.055 1.00 96.88 179 PRO A N 1
ATOM 1419 C CA . PRO A 1 179 ? 17.522 0.931 -6.312 1.00 96.88 179 PRO A CA 1
ATOM 1420 C C . PRO A 1 179 ? 17.359 -0.582 -6.080 1.00 96.88 179 PRO A C 1
ATOM 1422 O O . PRO A 1 179 ? 18.099 -1.193 -5.312 1.00 96.88 179 PRO A O 1
ATOM 1425 N N . ASP A 1 180 ? 16.380 -1.192 -6.739 1.00 96.44 180 ASP A N 1
ATOM 1426 C CA . ASP A 1 180 ? 16.026 -2.605 -6.622 1.00 96.44 180 ASP A CA 1
ATOM 1427 C C . ASP A 1 180 ? 16.056 -3.308 -7.992 1.00 96.44 180 ASP A C 1
ATOM 1429 O O . ASP A 1 180 ? 16.437 -2.726 -9.015 1.00 96.44 180 ASP A O 1
ATOM 1433 N N . LEU A 1 181 ? 15.672 -4.589 -8.030 1.00 96.31 181 LEU A N 1
ATOM 1434 C CA . LEU A 1 181 ? 15.643 -5.358 -9.277 1.00 96.31 181 LEU A CA 1
ATOM 1435 C C . LEU A 1 181 ? 14.792 -4.661 -10.346 1.00 96.31 181 LEU A C 1
ATOM 1437 O O . LEU A 1 181 ? 15.215 -4.599 -11.504 1.00 96.31 181 LEU A O 1
ATOM 1441 N N . ALA A 1 182 ? 13.629 -4.122 -9.961 1.00 96.06 182 ALA A N 1
ATOM 1442 C CA . ALA A 1 182 ? 12.742 -3.397 -10.861 1.00 96.06 182 ALA A CA 1
ATOM 1443 C C . ALA A 1 182 ? 13.453 -2.183 -11.469 1.00 96.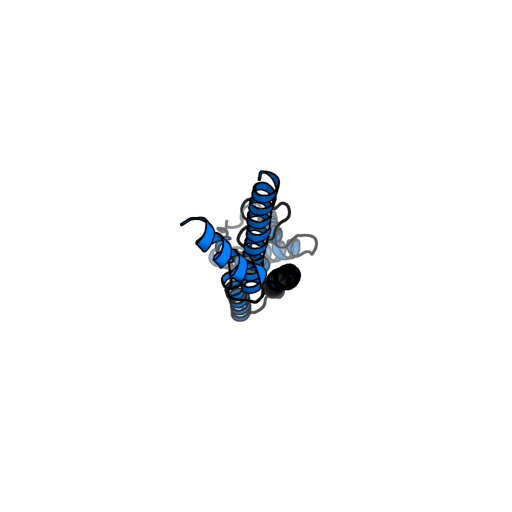06 182 ALA A C 1
ATOM 1445 O O . ALA A 1 182 ? 13.509 -2.047 -12.697 1.00 96.06 182 ALA A O 1
ATOM 1446 N N .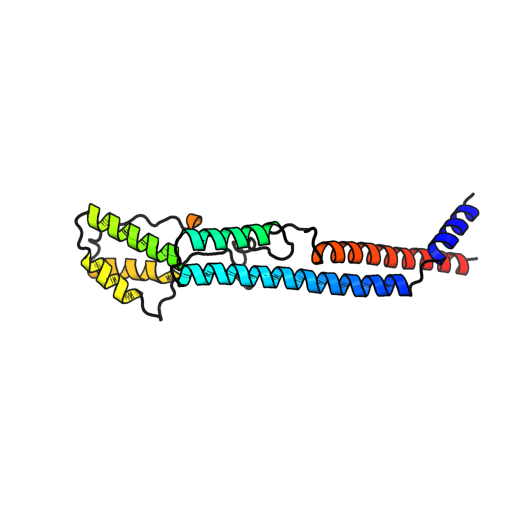 GLY A 1 183 ? 14.056 -1.342 -10.626 1.00 96.62 183 GLY A N 1
ATOM 1447 C CA . GLY A 1 183 ? 14.670 -0.100 -11.071 1.00 96.62 183 GLY A CA 1
ATOM 1448 C C . GLY A 1 183 ? 15.931 -0.276 -11.894 1.00 96.62 183 GLY A C 1
ATOM 1449 O O . GLY A 1 183 ? 16.076 0.397 -12.918 1.00 96.62 183 GLY A O 1
ATOM 1450 N N . PHE A 1 184 ? 16.828 -1.186 -11.516 1.00 97.94 184 PHE A N 1
ATOM 1451 C CA . PHE A 1 184 ? 18.016 -1.445 -12.331 1.00 97.94 184 PHE A CA 1
ATOM 1452 C C . PHE A 1 184 ? 17.656 -2.101 -13.663 1.00 97.94 184 PHE A C 1
ATOM 1454 O O . PHE A 1 184 ? 18.186 -1.702 -14.703 1.00 97.94 184 PHE A O 1
ATOM 1461 N N . SER A 1 185 ? 16.714 -3.048 -13.660 1.00 97.56 185 SER A N 1
ATOM 1462 C CA . SER A 1 185 ? 16.250 -3.684 -14.897 1.00 97.56 185 SER A CA 1
ATOM 1463 C C . SER A 1 185 ? 15.593 -2.671 -15.833 1.00 97.56 185 SER A C 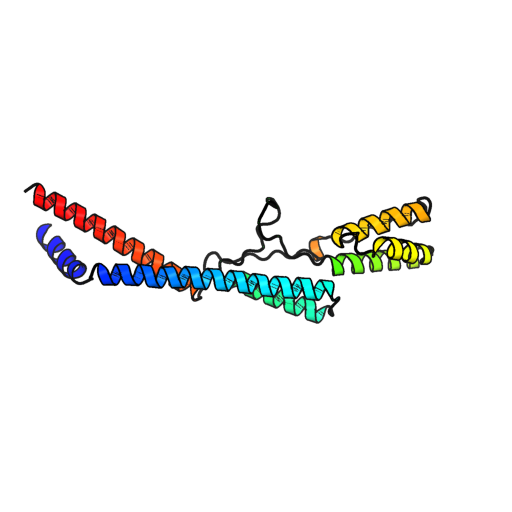1
ATOM 1465 O O . SER A 1 185 ? 15.870 -2.690 -17.030 1.00 97.56 185 SER A O 1
ATOM 1467 N N . LEU A 1 186 ? 14.800 -1.736 -15.298 1.00 97.38 186 LEU A N 1
ATOM 1468 C CA . LEU A 1 186 ? 14.165 -0.674 -16.079 1.00 97.38 186 LEU A CA 1
ATOM 1469 C C . LEU A 1 186 ? 15.191 0.291 -16.693 1.00 97.38 186 LEU A C 1
ATOM 1471 O O . LEU A 1 186 ? 15.073 0.644 -17.867 1.00 97.38 186 LEU A O 1
ATOM 1475 N N . ILE A 1 187 ? 16.227 0.683 -15.938 1.00 97.81 187 ILE A N 1
ATOM 1476 C CA . ILE A 1 187 ? 17.317 1.523 -16.465 1.00 97.81 187 ILE A CA 1
ATOM 1477 C C . ILE A 1 187 ? 18.048 0.802 -17.601 1.00 97.81 187 ILE A C 1
ATOM 1479 O O . ILE A 1 187 ? 18.245 1.380 -18.671 1.00 97.81 187 ILE A O 1
ATOM 1483 N N . ILE A 1 188 ? 18.438 -0.461 -17.396 1.00 97.50 188 ILE A N 1
ATOM 1484 C CA . ILE A 1 188 ? 19.138 -1.252 -18.419 1.00 97.50 188 ILE A CA 1
ATOM 1485 C C . ILE A 1 188 ? 18.252 -1.411 -19.657 1.00 97.50 188 ILE A C 1
ATOM 1487 O O . ILE A 1 188 ? 18.728 -1.238 -20.781 1.00 97.50 188 ILE A O 1
ATOM 1491 N N . PHE A 1 189 ? 16.960 -1.671 -19.468 1.00 97.75 189 PHE A N 1
ATOM 1492 C CA . PHE A 1 189 ? 15.992 -1.751 -20.554 1.00 97.75 189 PHE A CA 1
ATOM 1493 C C . PHE A 1 189 ? 15.926 -0.440 -21.350 1.00 97.75 189 PHE A C 1
ATOM 1495 O O . PHE A 1 189 ? 16.109 -0.444 -22.567 1.00 97.75 189 PHE A O 1
ATOM 1502 N N . GLY A 1 190 ? 15.778 0.703 -20.675 1.00 97.19 190 GLY A N 1
ATOM 1503 C CA . GLY A 1 190 ? 15.757 2.015 -21.327 1.00 97.19 190 GLY A CA 1
ATOM 1504 C C . GLY A 1 190 ? 17.042 2.315 -22.104 1.00 97.19 190 GLY A C 1
ATOM 1505 O O . GLY A 1 190 ? 16.993 2.690 -23.278 1.00 97.19 190 GLY A O 1
ATOM 1506 N N . LEU A 1 191 ? 18.208 2.087 -21.491 1.00 96.88 191 LEU A N 1
ATOM 1507 C CA . LEU A 1 191 ? 19.506 2.308 -22.135 1.00 96.88 191 LEU A CA 1
ATOM 1508 C C . LEU A 1 191 ? 19.709 1.399 -23.353 1.00 96.88 191 LEU A C 1
ATOM 1510 O O . LEU A 1 191 ? 20.196 1.851 -24.390 1.00 96.88 191 LEU A O 1
ATOM 1514 N N . THR A 1 192 ? 19.321 0.128 -23.262 1.00 95.19 192 THR A N 1
ATOM 1515 C CA . THR A 1 192 ? 19.485 -0.835 -24.362 1.00 95.19 192 THR A CA 1
ATOM 1516 C C . THR A 1 192 ? 18.537 -0.563 -25.523 1.00 95.19 192 THR A C 1
ATOM 1518 O O . THR A 1 192 ? 18.955 -0.679 -26.676 1.00 95.19 192 THR A O 1
ATOM 1521 N N . ILE A 1 193 ? 17.313 -0.102 -25.248 1.00 95.94 193 ILE A N 1
ATOM 1522 C CA . ILE A 1 193 ? 16.393 0.403 -26.274 1.00 95.94 193 ILE A CA 1
ATOM 1523 C C . ILE A 1 193 ? 16.986 1.624 -26.982 1.00 95.94 193 ILE A C 1
ATOM 1525 O O . ILE A 1 193 ? 17.013 1.657 -28.214 1.00 95.94 193 ILE A O 1
ATOM 1529 N N . ILE A 1 194 ? 17.529 2.597 -26.241 1.00 95.81 194 ILE A N 1
ATOM 1530 C CA . ILE A 1 194 ? 18.178 3.777 -26.836 1.00 95.81 194 ILE A CA 1
ATOM 1531 C C . ILE A 1 194 ? 19.344 3.351 -27.740 1.00 95.81 194 ILE A C 1
ATOM 1533 O O . ILE A 1 194 ? 19.440 3.803 -28.883 1.00 95.81 194 ILE A O 1
ATOM 1537 N N . LEU A 1 195 ? 20.202 2.439 -27.273 1.00 92.12 195 LEU A N 1
ATOM 1538 C CA . LEU A 1 195 ? 21.314 1.907 -28.066 1.00 92.12 195 LEU A CA 1
ATOM 1539 C C . LEU A 1 195 ? 20.835 1.187 -29.333 1.00 92.12 195 LEU A C 1
ATOM 1541 O O . LEU A 1 195 ? 21.427 1.363 -30.402 1.00 92.12 195 LEU A O 1
ATOM 1545 N N . LEU A 1 196 ? 19.756 0.408 -29.239 1.00 91.44 196 LEU A N 1
ATOM 1546 C CA . LEU A 1 196 ? 19.161 -0.288 -30.377 1.00 91.44 196 LEU A CA 1
ATOM 1547 C C . LEU A 1 196 ? 18.624 0.703 -31.424 1.00 91.44 196 LEU A C 1
ATOM 1549 O O . LEU A 1 196 ? 18.918 0.560 -32.612 1.00 91.44 196 LEU A O 1
ATOM 1553 N N . LEU A 1 197 ? 17.904 1.742 -30.993 1.00 92.44 197 LEU A N 1
ATOM 1554 C CA . LEU A 1 197 ? 17.375 2.788 -31.876 1.00 92.44 197 LEU A CA 1
ATOM 1555 C C . LEU A 1 197 ? 18.495 3.561 -32.575 1.00 92.44 197 LEU A C 1
ATOM 1557 O O . LEU A 1 197 ? 18.476 3.717 -33.798 1.00 92.44 197 LEU A O 1
ATOM 1561 N N . LEU A 1 198 ? 19.511 3.988 -31.820 1.00 90.44 198 LEU A N 1
ATOM 1562 C CA . LEU A 1 198 ? 20.690 4.658 -32.368 1.00 90.44 198 LEU A CA 1
ATOM 1563 C C . LEU A 1 198 ? 21.378 3.785 -33.429 1.00 90.44 198 LEU A C 1
ATOM 1565 O O . LEU A 1 198 ? 21.780 4.288 -34.483 1.00 90.44 198 LEU A O 1
ATOM 1569 N N . ARG A 1 199 ? 21.445 2.467 -33.199 1.00 85.69 199 ARG A N 1
ATOM 1570 C CA . ARG A 1 199 ? 21.991 1.501 -34.157 1.00 85.69 199 ARG A CA 1
ATOM 1571 C C . ARG A 1 199 ? 21.223 1.465 -35.471 1.00 85.69 199 ARG A C 1
ATOM 1573 O O . ARG A 1 199 ? 21.844 1.529 -36.536 1.00 85.69 199 ARG A O 1
ATOM 1580 N N . PHE A 1 200 ? 19.896 1.417 -35.408 1.00 87.75 200 PHE A N 1
ATOM 1581 C CA . PHE A 1 200 ? 19.054 1.476 -36.602 1.00 87.75 200 PHE A CA 1
ATOM 1582 C C . PHE A 1 200 ? 19.202 2.806 -37.351 1.00 87.75 200 PHE A C 1
ATOM 1584 O O . PHE A 1 200 ? 19.345 2.799 -38.574 1.00 87.75 200 PHE A O 1
ATOM 1591 N N . ILE A 1 201 ? 19.244 3.935 -36.635 1.00 89.31 201 ILE A N 1
ATOM 1592 C CA . ILE A 1 201 ? 19.369 5.272 -37.236 1.00 89.31 201 ILE A CA 1
ATOM 1593 C C . ILE A 1 201 ? 20.688 5.409 -38.005 1.00 89.31 201 ILE A C 1
ATOM 1595 O O . ILE A 1 201 ? 20.684 5.779 -39.182 1.00 89.31 201 ILE A O 1
ATOM 1599 N N . VAL A 1 202 ? 21.825 5.081 -37.383 1.00 86.50 202 VAL A N 1
ATOM 1600 C CA . VAL A 1 202 ? 23.133 5.180 -38.053 1.00 86.50 202 VAL A CA 1
ATOM 1601 C C . VAL A 1 202 ? 23.224 4.198 -39.218 1.00 86.50 202 VAL A C 1
ATOM 1603 O O . VAL A 1 202 ? 23.691 4.587 -40.290 1.00 86.50 202 VAL A O 1
ATOM 1606 N N . GLY A 1 203 ? 22.733 2.965 -39.048 1.00 83.00 203 GLY A N 1
ATOM 1607 C CA . GLY A 1 203 ? 22.660 1.978 -40.128 1.00 83.00 203 GLY A CA 1
ATOM 1608 C C . GLY A 1 203 ? 21.872 2.495 -41.336 1.00 83.00 203 GLY A C 1
ATOM 1609 O O . GLY A 1 203 ? 22.352 2.413 -42.467 1.00 83.00 203 GLY A O 1
ATOM 1610 N N . ALA A 1 204 ? 20.715 3.120 -41.103 1.00 84.69 204 ALA A N 1
ATOM 1611 C CA . ALA A 1 204 ? 19.888 3.709 -42.154 1.00 84.69 204 ALA A CA 1
ATOM 1612 C C . ALA A 1 204 ? 20.564 4.905 -42.849 1.00 84.69 204 ALA A C 1
ATOM 1614 O O . ALA A 1 204 ? 20.548 4.990 -44.079 1.00 84.69 204 ALA A O 1
ATOM 1615 N N . ILE A 1 205 ? 21.190 5.817 -42.091 1.00 86.81 205 ILE A N 1
ATOM 1616 C CA . ILE A 1 205 ? 21.922 6.974 -42.648 1.00 86.81 205 ILE A CA 1
ATOM 1617 C C . ILE A 1 205 ? 23.052 6.501 -43.565 1.00 86.81 205 ILE A C 1
ATOM 1619 O O . ILE A 1 205 ? 23.254 7.036 -44.658 1.00 86.81 205 ILE A O 1
ATOM 1623 N N . ILE A 1 206 ? 23.787 5.490 -43.120 1.00 82.62 206 ILE A N 1
ATOM 1624 C CA . ILE A 1 206 ? 24.896 4.903 -43.858 1.00 82.62 206 ILE A CA 1
ATOM 1625 C C . ILE A 1 206 ? 24.408 4.215 -45.133 1.00 82.62 206 ILE A C 1
ATOM 1627 O O . ILE A 1 206 ? 24.938 4.502 -46.206 1.00 82.62 206 ILE A O 1
ATOM 1631 N N . ALA A 1 207 ? 23.386 3.359 -45.037 1.00 79.19 207 ALA A N 1
ATOM 1632 C CA . ALA A 1 207 ? 22.832 2.652 -46.190 1.00 79.19 207 ALA A CA 1
ATOM 1633 C C . ALA A 1 207 ? 22.333 3.633 -47.265 1.00 79.19 207 ALA A C 1
ATOM 1635 O O . ALA A 1 207 ? 22.603 3.447 -48.451 1.00 79.19 207 ALA A O 1
ATOM 1636 N N . ARG A 1 208 ? 21.692 4.737 -46.851 1.00 83.75 208 ARG A N 1
ATOM 1637 C CA . ARG A 1 208 ? 21.282 5.824 -47.758 1.00 83.75 208 ARG A CA 1
ATOM 1638 C C . ARG A 1 208 ? 22.472 6.504 -48.440 1.00 83.75 208 ARG A C 1
ATOM 1640 O O . ARG A 1 208 ? 22.418 6.747 -49.640 1.00 83.75 208 ARG A O 1
ATOM 1647 N N . ARG A 1 209 ? 23.555 6.796 -47.709 1.00 80.88 209 ARG A N 1
ATOM 1648 C CA . ARG A 1 209 ? 24.764 7.423 -48.283 1.00 80.88 209 ARG A CA 1
ATOM 1649 C C . ARG A 1 209 ? 25.522 6.512 -49.247 1.00 80.88 209 ARG A C 1
ATOM 1651 O O . ARG A 1 209 ? 26.156 7.029 -50.157 1.00 80.88 209 ARG A O 1
ATOM 1658 N N . VAL A 1 210 ? 25.485 5.195 -49.041 1.00 80.81 210 VAL A N 1
ATOM 1659 C CA . VAL A 1 210 ? 26.082 4.227 -49.975 1.00 80.81 210 VAL A CA 1
ATOM 1660 C C . VAL A 1 210 ? 25.251 4.116 -51.252 1.00 80.81 210 VAL A C 1
ATOM 1662 O O . VAL A 1 210 ? 25.834 4.044 -52.319 1.00 80.81 210 VAL A O 1
ATOM 1665 N N . LYS A 1 211 ? 23.915 4.158 -51.164 1.00 75.44 211 LYS A N 1
ATOM 1666 C CA . LYS A 1 211 ? 23.026 4.082 -52.338 1.00 75.44 211 LYS A CA 1
ATOM 1667 C C . LYS A 1 211 ? 23.074 5.327 -53.243 1.00 75.44 211 LYS A C 1
ATOM 1669 O O . LYS A 1 211 ? 22.771 5.218 -54.423 1.00 75.44 211 LYS A O 1
ATOM 1674 N N . ASN A 1 212 ? 23.397 6.496 -52.687 1.00 70.56 212 ASN A N 1
ATOM 1675 C CA . ASN A 1 212 ? 23.423 7.775 -53.412 1.00 70.56 212 ASN A CA 1
ATOM 1676 C C . ASN A 1 212 ? 24.788 8.115 -54.057 1.00 70.56 212 ASN A C 1
ATOM 1678 O O . ASN A 1 212 ? 24.904 9.189 -54.645 1.00 70.56 212 ASN A O 1
ATOM 1682 N N . ASN A 1 213 ? 25.804 7.258 -53.910 1.00 57.44 213 ASN A N 1
ATOM 1683 C CA . ASN A 1 213 ? 27.096 7.344 -54.609 1.00 57.44 213 ASN A CA 1
ATOM 1684 C C . ASN A 1 213 ? 27.201 6.204 -55.620 1.00 57.44 213 ASN A C 1
ATOM 1686 O O . ASN A 1 213 ? 27.913 6.406 -56.623 1.00 57.44 213 ASN A O 1
#

Radius of gyration: 29.91 Å; chains: 1; bounding box: 75×27×88 Å